Protein 4TYZ (pdb70)

CATH classification: 2.30.29.30

Nearest PDB structures (foldseek):
  4tyz-assembly2_B  TM=9.861E-01  e=8.808E-20  Leishmania infantum
  5umr-assembly1_A  TM=7.716E-01  e=3.125E-04  Homo sapiens
  5gow-assembly1_B  TM=7.684E-01  e=4.404E-04  Homo sapiens
  3voq-assembly1_B  TM=6.544E-01  e=8.878E-05  Homo sapiens
  7pwd-assembly1_A  TM=6.185E-01  e=2.632E-04  Homo sapiens

Structure (mmCIF, N/CA/C/O backbone):
data_4TYZ
#
_entry.id   4TYZ
#
_cell.length_a   58.860
_cell.length_b   58.860
_cell.length_c   135.120
_cell.angle_alpha   90.000
_cell.angle_beta   90.000
_cell.angle_gamma   120.000
#
_symmetry.space_group_name_H-M   'P 31 2 1'
#
loop_
_entity.id
_entity.type
_entity.pdbx_description
1 polymer 'Uncharacterized protein'
2 non-polymer 1,2-ETHANEDIOL
3 water water
#
loop_
_atom_site.group_PDB
_atom_site.id
_atom_site.type_symbol
_atom_site.label_atom_id
_atom_site.label_alt_id
_atom_site.label_comp_id
_atom_site.label_asym_id
_atom_site.label_entity_id
_atom_site.label_seq_id
_atom_site.pdbx_PDB_ins_code
_atom_site.Cartn_x
_atom_site.Cartn_y
_atom_site.Cartn_z
_atom_site.occupancy
_atom_site.B_iso_or_equiv
_atom_site.auth_seq_id
_atom_site.auth_comp_id
_atom_site.auth_asym_id
_atom_site.auth_atom_id
_atom_site.pdbx_PDB_model_num
ATOM 1 N N . ASN A 1 1 ? -35.289 18.889 12.493 1.00 47.74 621 ASN A N 1
ATOM 2 C CA . ASN A 1 1 ? -34.879 18.558 13.854 1.00 38.02 621 ASN A CA 1
ATOM 3 C C . ASN A 1 1 ? -35.229 19.643 14.874 1.00 31.64 621 ASN A C 1
ATOM 4 O O . ASN A 1 1 ? -34.587 19.742 15.928 1.00 28.31 621 ASN A O 1
ATOM 6 N N . ILE A 1 2 ? -36.242 20.453 14.567 1.00 26.91 622 ILE A N 1
ATOM 7 C CA . ILE A 1 2 ? -36.623 21.550 15.451 1.00 24.44 622 ILE A CA 1
ATOM 8 C C . ILE A 1 2 ? -37.029 21.031 16.838 1.00 19.60 622 ILE A C 1
ATOM 9 O O . ILE A 1 2 ? -36.830 21.704 17.857 1.00 18.96 622 ILE A O 1
ATOM 14 N N . GLU A 1 3 ? -37.583 19.826 16.883 1.00 18.24 623 GLU A N 1
ATOM 15 C CA . GLU A 1 3 ? -38.029 19.264 18.149 1.00 16.39 623 GLU A CA 1
ATOM 16 C C . GLU A 1 3 ? -36.836 19.013 19.056 1.00 17.32 623 GLU A C 1
ATOM 17 O O . GLU A 1 3 ? -36.916 19.206 20.269 1.00 15.34 623 GLU A O 1
ATOM 23 N N . GLY A 1 4 ? -35.729 18.578 18.460 1.00 19.31 624 GLY A N 1
ATOM 24 C CA . GLY A 1 4 ? -34.513 18.328 19.214 1.00 15.91 624 GLY A CA 1
ATOM 25 C C . GLY A 1 4 ? -33.982 19.592 19.860 1.00 16.65 624 GLY A C 1
ATOM 26 O O . GLY A 1 4 ? -33.505 19.571 20.996 1.00 16.50 624 GLY A O 1
ATOM 27 N N . VAL A 1 5 ? -34.063 20.710 19.142 1.00 14.55 625 VAL A N 1
ATOM 28 C CA . VAL A 1 5 ? -33.631 21.974 19.734 1.00 13.99 625 VAL A CA 1
ATOM 29 C C . VAL A 1 5 ? -34.478 22.273 20.967 1.00 12.70 625 VAL A C 1
ATOM 30 O O . VAL A 1 5 ? -33.955 22.643 22.023 1.00 13.29 625 VAL A O 1
ATOM 34 N N . PHE A 1 6 ? -35.791 22.092 20.840 1.00 11.76 626 PHE A N 1
ATOM 35 C CA . PHE A 1 6 ? -36.682 22.350 21.959 1.00 11.44 626 PHE A CA 1
ATOM 36 C C . PHE A 1 6 ? -36.368 21.451 23.151 1.00 11.14 626 PHE A C 1
ATOM 37 O O . PHE A 1 6 ? -36.316 21.924 24.291 1.00 11.43 626 PHE A O 1
ATOM 45 N N . ARG A 1 7 ? -36.174 20.163 22.888 1.00 11.72 627 ARG A N 1
ATOM 46 C CA . ARG A 1 7 ? -35.989 19.214 23.975 1.00 14.20 627 ARG A CA 1
ATOM 47 C C . ARG A 1 7 ? -34.644 19.387 24.666 1.00 13.33 627 ARG A C 1
ATOM 48 O O . ARG A 1 7 ? -34.518 19.106 25.854 1.00 17.53 627 ARG A O 1
ATOM 56 N N . LYS A 1 8 ? -33.645 19.847 23.928 1.00 12.53 628 LYS A N 1
ATOM 57 C CA . LYS A 1 8 ? -32.361 20.169 24.532 1.00 13.78 628 LYS A CA 1
ATOM 58 C C . LYS A 1 8 ? -32.455 21.441 25.388 1.00 12.20 628 LYS A C 1
ATOM 59 O O . LYS A 1 8 ? -31.867 21.518 26.477 1.00 16.32 628 LYS A O 1
ATOM 65 N N . SER A 1 9 ? -33.203 22.430 24.905 1.00 11.67 629 SER A N 1
ATOM 66 C CA . SER A 1 9 ? -33.180 23.756 25.506 1.00 12.17 629 SER A CA 1
ATOM 67 C C . SER A 1 9 ? -34.096 23.917 26.704 1.00 13.07 629 SER A C 1
ATOM 68 O O . SER A 1 9 ? -33.843 24.747 27.578 1.00 14.27 629 SER A O 1
ATOM 71 N N . PHE A 1 10 ? -35.158 23.126 26.741 1.00 11.62 630 PHE A N 1
ATOM 72 C CA . PHE A 1 10 ? -36.197 23.314 27.750 1.00 10.49 630 PHE A CA 1
ATOM 73 C C . PHE A 1 10 ? -36.581 21.990 28.406 1.00 10.71 630 PHE A C 1
ATOM 74 O O . PHE A 1 10 ? -37.710 21.526 28.254 1.00 10.96 630 PHE A O 1
ATOM 82 N N . PRO A 1 11 ? -35.636 21.365 29.129 1.00 11.58 631 PRO A N 1
ATOM 83 C CA . PRO A 1 11 ? -35.929 20.052 29.715 1.00 10.96 631 PRO A CA 1
ATOM 84 C C . PRO A 1 11 ? -37.021 20.120 30.778 1.00 9.91 631 PRO A C 1
ATOM 85 O O . PRO A 1 11 ? -37.653 19.097 31.036 1.00 12.08 631 PRO A O 1
ATOM 89 N N . ASP A 1 12 ? -37.272 21.298 31.347 1.00 10.29 632 ASP A N 1
ATOM 90 C CA . ASP A 1 12 ? -38.368 21.436 32.301 1.00 10.60 632 ASP A CA 1
ATOM 91 C C . ASP A 1 12 ? -39.718 21.284 31.602 1.00 11.07 632 ASP A C 1
ATOM 92 O O . ASP A 1 12 ? -40.731 21.012 32.254 1.00 10.74 632 ASP A O 1
ATOM 97 N N . LEU A 1 13 ? -39.727 21.448 30.279 1.00 8.87 633 LEU A N 1
ATOM 98 C CA . LEU A 1 13 ? -40.962 21.360 29.498 1.00 8.75 633 LEU A CA 1
ATOM 99 C C . LEU A 1 13 ? -41.065 20.025 28.743 1.00 9.23 633 LEU A C 1
ATOM 100 O O . LEU A 1 13 ? -41.744 19.933 27.714 1.00 9.34 633 LEU A O 1
ATOM 105 N N . ALA A 1 14 ? -40.407 18.995 29.277 1.00 10.93 634 ALA A N 1
ATOM 106 C CA . ALA A 1 14 ? -40.347 17.690 28.613 1.00 10.21 634 ALA A CA 1
ATOM 107 C C . ALA A 1 14 ? -41.710 17.011 28.454 1.00 12.00 634 ALA A C 1
ATOM 108 O O . ALA A 1 14 ? -41.859 16.103 27.631 1.00 11.55 634 ALA A O 1
ATOM 110 N N . GLY A 1 15 ? -42.698 17.448 29.228 1.00 9.82 635 GLY A N 1
ATOM 111 C CA . GLY A 1 15 ? -44.045 16.922 29.070 1.00 9.95 635 GLY A CA 1
ATOM 112 C C . GLY A 1 15 ? -44.931 17.738 28.149 1.00 9.99 635 GLY A C 1
ATOM 113 O O . GLY A 1 15 ? -46.076 17.362 27.876 1.00 12.19 635 GLY A O 1
ATOM 114 N N . GLU A 1 16 ? -44.415 18.871 27.686 1.00 9.46 636 GLU A N 1
ATOM 115 C CA . GLU A 1 16 ? -45.176 19.741 26.789 1.00 10.20 636 GLU A CA 1
ATOM 116 C C . GLU A 1 16 ? -45.103 19.267 25.346 1.00 10.92 636 GLU A C 1
ATOM 117 O O . GLU A 1 16 ? -44.025 18.998 24.843 1.00 13.34 636 GLU A O 1
ATOM 123 N N . THR A 1 17 ? -46.249 19.170 24.686 1.00 11.23 637 THR A N 1
ATOM 124 C CA A THR A 1 17 ? -46.229 18.917 23.254 0.57 12.87 637 THR A CA 1
ATOM 125 C CA B THR A 1 17 ? -46.319 18.947 23.247 0.43 14.32 637 THR A CA 1
ATOM 126 C C . THR A 1 17 ? -45.819 20.180 22.505 1.00 12.69 637 THR A C 1
ATOM 127 O O . THR A 1 17 ? -46.126 21.302 22.918 1.00 14.48 637 THR A O 1
ATOM 134 N N . LEU A 1 18 ? -45.099 19.988 21.408 1.00 12.84 638 LEU A N 1
ATOM 135 C CA . LEU A 1 18 ? -44.702 21.104 20.575 1.00 12.54 638 LEU A CA 1
ATOM 136 C C . LEU A 1 18 ? -45.788 21.279 19.520 1.00 15.12 638 LEU A C 1
ATOM 137 O O . LEU A 1 18 ? -45.916 20.461 18.598 1.00 18.14 638 LEU A O 1
ATOM 142 N N . LEU A 1 19 ? -46.592 22.327 19.671 1.00 10.56 639 LEU A N 1
ATOM 143 C CA . LEU A 1 19 ? -47.735 22.535 18.786 1.00 13.68 639 LEU A CA 1
ATOM 144 C C . LEU A 1 19 ? -47.330 23.180 17.479 1.00 18.02 639 LEU A C 1
ATOM 145 O O . LEU A 1 19 ? -47.881 22.859 16.426 1.00 18.29 639 LEU A O 1
ATOM 150 N N . ASP A 1 20 ? -46.378 24.103 17.545 1.00 14.03 640 ASP A N 1
ATOM 151 C CA . ASP A 1 20 ? -45.948 24.819 16.356 1.00 14.61 640 ASP A CA 1
ATOM 152 C C . ASP A 1 20 ? -44.608 25.482 16.620 1.00 15.06 640 ASP A C 1
ATOM 153 O O . ASP A 1 20 ? -44.181 25.617 17.769 1.00 14.39 640 ASP A O 1
ATOM 158 N N . SER A 1 21 ? -43.940 25.885 15.551 1.00 12.90 641 SER A N 1
ATOM 159 C CA . SER A 1 21 ? -42.690 26.612 15.692 1.00 13.25 641 SER A CA 1
ATOM 160 C C . SER A 1 21 ? -42.490 27.521 14.499 1.00 13.64 641 SER A C 1
ATOM 161 O O . SER A 1 21 ? -43.003 27.256 13.411 1.00 15.60 641 SER A O 1
ATOM 164 N N . PHE A 1 22 ? -41.735 28.591 14.720 1.00 11.66 642 PHE A N 1
ATOM 165 C CA . PHE A 1 22 ? -41.574 29.649 13.732 1.00 11.24 642 PHE A CA 1
ATOM 166 C C . PHE A 1 22 ? -40.171 30.232 13.750 1.00 14.09 642 PHE A C 1
ATOM 167 O O . PHE A 1 22 ? -39.588 30.448 14.814 1.00 14.78 642 PHE A O 1
ATOM 175 N N . ASN A 1 23 ? -39.637 30.499 12.565 1.00 13.49 643 ASN A N 1
ATOM 176 C CA . ASN A 1 23 ? -38.403 31.256 12.460 1.00 13.71 643 ASN A CA 1
ATOM 177 C C . ASN A 1 23 ? -38.654 32.720 12.784 1.00 15.79 643 ASN A C 1
ATOM 178 O O . ASN A 1 23 ? -39.604 33.319 12.270 1.00 16.68 643 ASN A O 1
ATOM 183 N N . CYS A 1 24 ? -37.798 33.297 13.619 1.00 11.69 644 CYS A N 1
ATOM 184 C CA . CYS A 1 24 ? -37.874 34.720 13.943 1.00 11.62 644 CYS A CA 1
ATOM 185 C C . CYS A 1 24 ? -36.604 35.118 14.667 1.00 13.66 644 CYS A C 1
ATOM 186 O O . CYS A 1 24 ? -35.697 34.306 14.840 1.00 15.12 644 CYS A O 1
ATOM 189 N N . ALA A 1 25 ? -36.529 36.371 15.081 1.00 12.51 645 ALA A N 1
ATOM 190 C CA . ALA A 1 25 ? -35.380 36.825 15.830 1.00 12.74 645 ALA A CA 1
ATOM 191 C C . ALA A 1 25 ? -35.861 37.532 17.069 1.00 17.82 645 ALA A C 1
ATOM 192 O O . ALA A 1 25 ? -36.894 38.195 17.069 1.00 20.41 645 ALA A O 1
ATOM 194 N N . TRP A 1 26 ? -35.097 37.373 18.131 1.00 11.63 646 TRP A N 1
ATOM 195 C CA . TRP A 1 26 ? -35.346 38.067 19.380 1.00 12.93 646 TRP A CA 1
ATOM 196 C C . TRP A 1 26 ? -34.497 39.331 19.360 1.00 12.06 646 TRP A C 1
ATOM 197 O O . TRP A 1 26 ? -33.289 39.271 19.112 1.00 13.14 646 TRP A O 1
ATOM 208 N N . VAL A 1 27 ? -35.117 40.486 19.578 1.00 12.56 647 VAL A N 1
ATOM 209 C CA . VAL A 1 27 ? -34.356 41.722 19.586 1.00 14.02 647 VAL A CA 1
ATOM 210 C C . VAL A 1 27 ? -34.477 42.363 20.952 1.00 14.26 647 VAL A C 1
ATOM 211 O O . VAL A 1 27 ? -35.578 42.466 21.511 1.00 17.87 647 VAL A O 1
ATOM 215 N N . GLU A 1 28 ? -33.339 42.770 21.496 1.00 15.84 648 GLU A N 1
ATOM 216 C CA . GLU A 1 28 ? -33.317 43.500 22.754 1.00 13.63 648 GLU A CA 1
ATOM 217 C C . GLU A 1 28 ? -32.333 44.635 22.607 1.00 18.81 648 GLU A C 1
ATOM 218 O O . GLU A 1 28 ? -31.124 44.414 22.536 1.00 19.83 648 GLU A O 1
ATOM 224 N N . GLY A 1 29 ? -32.866 45.847 22.544 1.00 23.09 649 GLY A N 1
ATOM 225 C CA . GLY A 1 29 ? -32.062 47.003 22.207 1.00 29.47 649 GLY A CA 1
ATOM 226 C C . GLY A 1 29 ? -31.363 46.801 20.877 1.00 20.98 649 GLY A C 1
ATOM 227 O O . GLY A 1 29 ? -32.010 46.556 19.857 1.00 26.45 649 GLY A O 1
ATOM 228 N N . SER A 1 30 ? -30.038 46.875 20.890 1.00 24.64 650 SER A N 1
ATOM 229 C CA . SER A 1 30 ? -29.265 46.791 19.653 1.00 24.77 650 SER A CA 1
ATOM 230 C C . SER A 1 30 ? -28.833 45.367 19.322 1.00 20.28 650 SER A C 1
ATOM 231 O O . SER A 1 30 ? -28.165 45.138 18.312 1.00 21.99 650 SER A O 1
ATOM 234 N N . ALA A 1 31 ? -29.219 44.414 20.165 1.00 17.07 651 ALA A N 1
ATOM 235 C CA . ALA A 1 31 ? -28.847 43.016 19.950 1.00 19.49 651 ALA A CA 1
ATOM 236 C C . ALA A 1 31 ? -29.958 42.238 19.253 1.00 16.34 651 ALA A C 1
ATOM 237 O O . ALA A 1 31 ? -31.117 42.308 19.659 1.00 19.01 651 ALA A O 1
ATOM 239 N N . LEU A 1 32 ? -29.594 41.495 18.211 1.00 16.27 652 LEU A N 1
ATOM 240 C CA . LEU A 1 32 ? -30.538 40.622 17.520 1.00 14.42 652 LEU A CA 1
ATOM 241 C C . LEU A 1 32 ? -30.021 39.187 17.536 1.00 14.30 652 LEU A C 1
ATOM 242 O O . LEU A 1 32 ? -28.844 38.934 17.221 1.00 18.99 652 LEU A O 1
ATOM 247 N N . LYS A 1 33 ? -30.908 38.255 17.883 1.00 13.58 653 LYS A N 1
ATOM 248 C CA . LYS A 1 33 ? -30.590 36.831 17.868 1.00 15.77 653 LYS A CA 1
ATOM 249 C C . LYS A 1 33 ? -31.584 36.051 17.026 1.00 13.07 653 LYS A C 1
ATOM 250 O O . LYS A 1 33 ? -32.754 35.916 17.411 1.00 13.41 653 LYS A O 1
ATOM 256 N N . GLN A 1 34 ? -31.125 35.525 15.892 1.00 13.75 654 GLN A N 1
ATOM 257 C CA . GLN A 1 34 ? -31.962 34.655 15.077 1.00 13.27 654 GLN A CA 1
ATOM 258 C C . GLN A 1 34 ? -32.227 33.343 15.803 1.00 12.90 654 GLN A C 1
ATOM 259 O O . GLN A 1 34 ? -31.328 32.798 16.435 1.00 14.48 654 GLN A O 1
ATOM 265 N N . GLY A 1 35 ? -33.456 32.844 15.732 1.00 12.39 655 GLY A N 1
ATOM 266 C CA . GLY A 1 35 ? -33.761 31.598 16.415 1.00 12.10 655 GLY A CA 1
ATOM 267 C C . GLY A 1 35 ? -35.137 31.068 16.095 1.00 11.71 655 GLY A C 1
ATOM 268 O O . GLY A 1 35 ? -35.664 31.288 14.999 1.00 12.71 655 GLY A O 1
ATOM 269 N N . TYR A 1 36 ? -35.701 30.360 17.064 1.00 11.28 656 TYR A N 1
ATOM 270 C CA . TYR A 1 36 ? -36.967 29.673 16.883 1.00 12.12 656 TYR A CA 1
ATOM 271 C C . TYR A 1 36 ? -37.917 30.029 17.992 1.00 12.12 656 TYR A C 1
ATOM 272 O O . TYR A 1 36 ? -37.560 29.958 19.168 1.00 11.93 656 TYR A O 1
ATOM 281 N N . LEU A 1 37 ? -39.128 30.383 17.594 1.00 11.48 657 LEU A N 1
ATOM 282 C CA . LEU A 1 37 ? -40.252 30.541 18.506 1.00 9.99 657 LEU A CA 1
ATOM 283 C C . LEU A 1 37 ? -40.965 29.201 18.617 1.00 10.15 657 LEU A C 1
ATOM 284 O O . LEU A 1 37 ? -41.293 28.601 17.598 1.00 11.78 657 LEU A O 1
ATOM 289 N N . PHE A 1 38 ? -41.167 28.722 19.844 1.00 9.41 658 PHE A N 1
ATOM 290 C CA . PHE A 1 38 ? -41.888 27.471 20.092 1.00 10.99 658 PHE A CA 1
ATOM 291 C C . PHE A 1 38 ? -43.204 27.733 20.801 1.00 9.87 658 PHE A C 1
ATOM 292 O O . PHE A 1 38 ? -43.249 28.475 21.780 1.00 10.07 658 PHE A O 1
ATOM 300 N N . ILE A 1 39 ? -44.266 27.089 20.329 1.00 9.23 659 ILE A N 1
ATOM 301 C CA . ILE A 1 39 ? -45.576 27.211 20.947 1.00 9.05 659 ILE A CA 1
ATOM 302 C C . ILE A 1 39 ? -45.983 25.851 21.513 1.00 10.79 659 ILE A C 1
ATOM 303 O O . ILE A 1 39 ? -46.023 24.855 20.790 1.00 11.17 659 ILE A O 1
ATOM 308 N N . THR A 1 40 ? -46.226 25.814 22.818 1.00 8.88 660 THR A N 1
ATOM 309 C CA . THR A 1 40 ? -46.698 24.612 23.474 1.00 8.86 660 THR A CA 1
ATOM 310 C C . THR A 1 40 ? -48.031 24.951 24.141 1.00 8.85 660 THR A C 1
ATOM 311 O O . THR A 1 40 ? -48.477 26.103 24.084 1.00 10.44 660 THR A O 1
ATOM 315 N N . PRO A 1 41 ? -48.702 23.957 24.738 1.00 11.26 661 PRO A N 1
ATOM 316 C CA . PRO A 1 41 ? -49.998 24.331 25.315 1.00 13.54 661 PRO A CA 1
ATOM 317 C C . PRO A 1 41 ? -49.911 25.363 26.453 1.00 12.66 661 PRO A C 1
ATOM 318 O O . PRO A 1 41 ? -50.843 26.153 26.611 1.00 15.14 661 PRO A O 1
ATOM 322 N N . HIS A 1 42 ? -48.812 25.385 27.203 1.00 9.77 662 HIS A N 1
ATOM 323 C CA . HIS A 1 42 ? -48.706 26.292 28.350 1.00 9.29 662 HIS A CA 1
ATOM 324 C C . HIS A 1 42 ? -47.621 27.357 28.221 1.00 8.33 662 HIS A C 1
ATOM 325 O O . HIS A 1 42 ? -47.601 28.298 29.022 1.00 10.30 662 HIS A O 1
ATOM 332 N N . TRP A 1 43 ? -46.742 27.217 27.228 1.00 8.30 663 TRP A N 1
ATOM 333 C CA . TRP A 1 43 ? -45.540 28.053 27.150 1.00 8.38 663 TRP A CA 1
ATOM 334 C C . TRP A 1 43 ? -45.254 28.632 25.788 1.00 8.46 663 TRP A C 1
ATOM 335 O O . TRP A 1 43 ? -45.485 28.018 24.746 1.00 10.55 663 TRP A O 1
ATOM 346 N N . LEU A 1 44 ? -44.740 29.848 25.844 1.00 7.87 664 LEU A N 1
ATOM 347 C CA A LEU A 1 44 ? -44.173 30.519 24.695 0.62 8.40 664 LEU A CA 1
ATOM 348 C CA B LEU A 1 44 ? -44.181 30.532 24.695 0.38 8.73 664 LEU A CA 1
ATOM 349 C C . LEU A 1 44 ? -42.673 30.554 24.904 1.00 8.38 664 LEU A C 1
ATOM 350 O O . LEU A 1 44 ? -42.200 31.121 25.884 1.00 9.05 664 LEU A O 1
ATOM 359 N N . CYS A 1 45 ? -41.922 29.931 23.999 1.00 8.68 665 CYS A N 1
ATOM 360 C CA . CYS A 1 45 ? -40.473 29.806 24.189 1.00 8.51 665 CYS A CA 1
ATOM 361 C C . CYS A 1 45 ? -39.701 30.282 22.978 1.00 8.97 665 CYS A C 1
ATOM 362 O O . CYS A 1 45 ? -40.196 30.239 21.857 1.00 10.26 665 CYS A O 1
ATOM 365 N N . PHE A 1 46 ? -38.470 30.702 23.220 1.00 9.07 666 PHE A N 1
ATOM 366 C CA . PHE A 1 46 ? -37.570 31.072 22.134 1.00 9.50 666 PHE A CA 1
ATOM 367 C C . PHE A 1 46 ? -36.188 30.532 22.425 1.00 9.84 666 PHE A C 1
ATOM 368 O O . PHE A 1 46 ? -35.715 30.649 23.550 1.00 10.58 666 PHE A O 1
ATOM 376 N N . GLN A 1 47 ? -35.547 29.944 21.415 1.00 10.27 667 GLN A N 1
ATOM 377 C CA . GLN A 1 47 ? -34.136 29.563 21.505 1.00 10.79 667 GLN A CA 1
ATOM 378 C C . GLN A 1 47 ? -33.358 30.141 20.333 1.00 12.18 667 GLN A C 1
ATOM 379 O O . GLN A 1 47 ? -33.753 29.970 19.182 1.00 13.52 667 GLN A O 1
ATOM 385 N N . SER A 1 48 ? -32.241 30.806 20.626 1.00 11.72 668 SER A N 1
ATOM 386 C CA . SER A 1 48 ? -31.337 31.295 19.591 1.00 12.36 668 SER A CA 1
ATOM 387 C C . SER A 1 48 ? -30.694 30.128 18.845 1.00 14.64 668 SER A C 1
ATOM 388 O O . SER A 1 48 ? -30.308 29.125 19.447 1.00 14.41 668 SER A O 1
ATOM 391 N N . THR A 1 49 ? -30.595 30.271 17.533 1.00 13.29 669 THR A N 1
ATOM 392 C CA . THR A 1 49 ? -30.009 29.242 16.688 1.00 16.18 669 THR A CA 1
ATOM 393 C C . THR A 1 49 ? -28.538 29.035 16.986 1.00 22.73 669 THR A C 1
ATOM 394 O O . THR A 1 49 ? -28.059 27.899 17.074 1.00 22.19 669 THR A O 1
ATOM 398 N N . LEU A 1 50 ? -27.817 30.137 17.139 1.00 17.52 670 LEU A N 1
ATOM 399 C CA . LEU A 1 50 ? -26.363 30.042 17.242 1.00 21.88 670 LEU A CA 1
ATOM 400 C C . LEU A 1 50 ? -25.805 30.688 18.503 1.00 26.12 670 LEU A C 1
ATOM 401 O O . LEU A 1 50 ? -24.618 31.029 18.570 1.00 29.28 670 LEU A O 1
ATOM 406 N N . ALA A 1 51 ? -26.657 30.847 19.505 1.00 20.50 671 ALA A N 1
ATOM 407 C CA . ALA A 1 51 ? -26.235 31.423 20.774 1.00 20.15 671 ALA A CA 1
ATOM 408 C C . ALA A 1 51 ? -27.014 30.790 21.917 1.00 20.63 671 ALA A C 1
ATOM 409 O O . ALA A 1 51 ? -28.003 30.089 21.694 1.00 19.86 671 ALA A O 1
ATOM 411 N N . ALA A 1 52 ? -26.567 31.043 23.144 1.00 17.02 672 ALA A N 1
ATOM 412 C CA . ALA A 1 52 ? -27.223 30.492 24.327 1.00 19.66 672 ALA A CA 1
ATOM 413 C C . ALA A 1 52 ? -28.586 31.106 24.628 1.00 17.28 672 ALA A C 1
ATOM 414 O O . ALA A 1 52 ? -29.448 30.434 25.213 1.00 18.20 672 ALA A O 1
ATOM 416 N N . ALA A 1 53 ? -28.762 32.369 24.246 1.00 18.69 673 ALA A N 1
ATOM 417 C CA . ALA A 1 53 ? -29.927 33.164 24.627 1.00 17.03 673 ALA A CA 1
ATOM 418 C C . ALA A 1 53 ? -31.242 32.454 24.339 1.00 13.62 673 ALA A C 1
ATOM 419 O O . ALA A 1 53 ? -31.469 31.950 23.241 1.00 14.34 673 ALA A O 1
ATOM 421 N N . HIS A 1 54 ? -32.085 32.402 25.357 1.00 15.20 674 HIS A N 1
ATOM 422 C CA . HIS A 1 54 ? -33.385 31.764 25.238 1.00 12.76 674 HIS A CA 1
ATOM 423 C C . HIS A 1 54 ? -34.313 32.282 26.319 1.00 16.00 674 HIS A C 1
ATOM 424 O O . HIS A 1 54 ? -33.864 32.830 27.325 1.00 17.42 674 HIS A O 1
ATOM 431 N N . PHE A 1 55 ? -35.613 32.107 26.123 1.00 10.80 675 PHE A N 1
ATOM 432 C CA . PHE A 1 55 ? -36.553 32.415 27.192 1.00 10.39 675 PHE A CA 1
ATOM 433 C C . PHE A 1 55 ? -37.738 31.467 27.124 1.00 10.26 675 PHE A C 1
ATOM 434 O O . PHE A 1 55 ? -37.981 30.828 26.103 1.00 9.70 675 PHE A O 1
ATOM 442 N N . SER A 1 56 ? -38.469 31.381 28.227 1.00 9.07 676 SER A N 1
ATOM 443 C CA . SER A 1 56 ? -39.760 30.698 28.220 1.00 8.66 676 SER A CA 1
ATOM 444 C C . SER A 1 56 ? -40.684 31.460 29.132 1.00 11.41 676 SER A C 1
ATOM 445 O O . SER A 1 56 ? -40.291 31.853 30.235 1.00 13.65 676 SER A O 1
ATOM 448 N N . ILE A 1 57 ? -41.906 31.681 28.666 1.00 8.63 677 ILE A N 1
ATOM 449 C CA . ILE A 1 57 ? -42.883 32.414 29.445 1.00 7.94 677 ILE A CA 1
ATOM 450 C C . ILE A 1 57 ? -44.216 31.686 29.368 1.00 7.73 677 ILE A C 1
ATOM 451 O O . ILE A 1 57 ? -44.621 31.209 28.313 1.00 8.89 677 ILE A O 1
ATOM 456 N N . GLU A 1 58 ? -44.870 31.541 30.515 1.00 8.05 678 GLU A N 1
ATOM 457 C CA . GLU A 1 58 ? -46.161 30.861 30.544 1.00 7.80 678 GLU A CA 1
ATOM 458 C C . GLU A 1 58 ? -47.231 31.795 29.986 1.00 8.51 678 GLU A C 1
ATOM 459 O O . GLU A 1 58 ? -47.148 33.001 30.184 1.00 10.64 678 GLU A O 1
ATOM 465 N N . TYR A 1 59 ? -48.231 31.268 29.283 1.00 9.84 679 TYR A N 1
ATOM 466 C CA . TYR A 1 59 ? -49.287 32.156 28.804 1.00 8.30 679 TYR A CA 1
ATOM 467 C C . TYR A 1 59 ? -49.965 32.915 29.944 1.00 10.57 679 TYR A C 1
ATOM 468 O O . TYR A 1 59 ? -50.441 34.037 29.733 1.00 11.07 679 TYR A O 1
ATOM 477 N N . ASP A 1 60 ? -49.979 32.347 31.155 1.00 12.49 680 ASP A N 1
ATOM 478 C CA . ASP A 1 60 ? -50.631 33.051 32.258 1.00 12.42 680 ASP A CA 1
ATOM 479 C C . ASP A 1 60 ? -49.751 34.177 32.817 1.00 12.72 680 ASP A C 1
ATOM 480 O O . ASP A 1 60 ? -50.154 34.884 33.742 1.00 18.08 680 ASP A O 1
ATOM 485 N N . GLU A 1 61 ? -48.578 34.368 32.214 1.00 10.41 681 GLU A N 1
ATOM 486 C CA . GLU A 1 61 ? -47.675 35.468 32.542 1.00 11.39 681 GLU A CA 1
ATOM 487 C C . GLU A 1 61 ? -47.735 36.585 31.494 1.00 12.20 681 GLU A C 1
ATOM 488 O O . GLU A 1 61 ? -47.110 37.631 31.659 1.00 13.67 681 GLU A O 1
ATOM 494 N N . ILE A 1 62 ? -48.479 36.345 30.422 1.00 11.09 682 ILE A N 1
ATOM 495 C CA . ILE A 1 62 ? -48.530 37.279 29.292 1.00 8.83 682 ILE A CA 1
ATOM 496 C C . ILE A 1 62 ? -49.751 38.182 29.416 1.00 10.73 682 ILE A C 1
ATOM 497 O O . ILE A 1 62 ? -50.878 37.705 29.506 1.00 12.06 682 ILE A O 1
ATOM 502 N N . LYS A 1 63 ? -49.507 39.489 29.432 1.00 9.81 683 LYS A N 1
ATOM 503 C CA . LYS A 1 63 ? -50.574 40.474 29.573 1.00 10.57 683 LYS A CA 1
ATOM 504 C C . LYS A 1 63 ? -51.190 40.871 28.232 1.00 11.04 683 LYS A C 1
ATOM 505 O O . LYS A 1 63 ? -52.400 41.111 28.133 1.00 11.32 683 LYS A O 1
ATOM 511 N N . ASP A 1 64 ? -50.359 40.947 27.197 1.00 11.13 684 ASP A N 1
ATOM 512 C CA . ASP A 1 64 ? -50.826 41.391 25.882 1.00 10.67 684 ASP A CA 1
ATOM 513 C C . ASP A 1 64 ? -49.865 40.925 24.813 1.00 11.14 684 ASP A C 1
ATOM 514 O O . ASP A 1 64 ? -48.697 40.683 25.078 1.00 11.34 684 ASP A O 1
ATOM 519 N N . ILE A 1 65 ? -50.380 40.775 23.599 1.00 10.57 685 ILE A N 1
ATOM 520 C CA . ILE A 1 65 ? -49.583 40.382 22.440 1.00 11.55 685 ILE A CA 1
ATOM 521 C C . ILE A 1 65 ? -50.015 41.286 21.299 1.00 14.06 685 ILE A C 1
ATOM 522 O O . ILE A 1 65 ? -51.198 41.320 20.948 1.00 16.69 685 ILE A O 1
ATOM 527 N N . ILE A 1 66 ? -49.064 42.032 20.739 1.00 11.02 686 ILE A N 1
ATOM 528 C CA . ILE A 1 66 ? -49.354 43.030 19.708 1.00 11.71 686 ILE A CA 1
ATOM 529 C C . ILE A 1 66 ? -48.686 42.664 18.389 1.00 12.58 686 ILE A C 1
ATOM 530 O O . ILE A 1 66 ? -47.509 42.296 18.376 1.00 14.45 686 ILE A O 1
ATOM 535 N N . LYS A 1 67 ? -49.439 42.736 17.294 1.00 12.42 687 LYS A N 1
ATOM 536 C CA . LYS A 1 67 ? -48.885 42.521 15.964 1.00 14.81 687 LYS A CA 1
ATOM 537 C C . LYS A 1 67 ? -48.427 43.885 15.469 1.00 15.18 687 LYS A C 1
ATOM 538 O O . LYS A 1 67 ? -49.224 44.660 14.939 1.00 15.52 687 LYS A O 1
ATOM 544 N N . SER A 1 68 ? -47.144 44.181 15.671 1.00 17.95 688 SER A N 1
ATOM 545 C CA . SER A 1 68 ? -46.612 45.537 15.529 1.00 18.09 688 SER A CA 1
ATOM 546 C C . SER A 1 68 ? -46.915 46.187 14.187 1.00 21.81 688 SER A C 1
ATOM 547 O O . SER A 1 68 ? -46.764 45.573 13.131 1.00 20.71 688 SER A O 1
ATOM 550 N N . LYS A 1 69 ? -47.349 47.441 14.237 1.00 18.35 689 LYS A N 1
ATOM 551 C CA . LYS A 1 69 ? -47.542 48.214 13.025 1.00 18.43 689 LYS A CA 1
ATOM 552 C C . LYS A 1 69 ? -46.226 48.430 12.302 1.00 21.90 689 LYS A C 1
ATOM 553 O O . LYS A 1 69 ? -45.170 48.561 12.918 1.00 25.60 689 LYS A O 1
ATOM 559 N N . SER A 1 70 ? -46.305 48.469 10.985 1.00 20.19 690 SER A N 1
ATOM 560 C CA . SER A 1 70 ? -45.122 48.594 10.160 1.00 22.72 690 SER A CA 1
ATOM 561 C C . SER A 1 70 ? -45.485 49.107 8.792 1.00 21.55 690 SER A C 1
ATOM 562 O O . SER A 1 70 ? -46.480 48.686 8.211 1.00 29.09 690 SER A O 1
ATOM 565 N N . VAL A 1 71 ? -44.683 50.021 8.264 1.00 18.60 691 VAL A N 1
ATOM 566 C CA . VAL A 1 71 ? -44.796 50.330 6.854 1.00 18.84 691 VAL A CA 1
ATOM 567 C C . VAL A 1 71 ? -43.487 49.966 6.149 1.00 19.25 691 VAL A C 1
ATOM 568 O O . VAL A 1 71 ? -43.185 50.468 5.073 1.00 23.14 691 VAL A O 1
ATOM 572 N N . LYS A 1 72 ? -42.723 49.064 6.757 1.00 19.29 692 LYS A N 1
ATOM 573 C CA . LYS A 1 72 ? -41.444 48.648 6.197 1.00 21.12 692 LYS A CA 1
ATOM 574 C C . LYS A 1 72 ? -41.543 47.239 5.619 1.00 23.16 692 LYS A C 1
ATOM 575 O O . LYS A 1 72 ? -42.190 46.359 6.181 1.00 24.79 692 LYS A O 1
ATOM 581 N N . MET A 1 73 ? -40.894 47.039 4.483 1.00 20.39 693 MET A N 1
ATOM 582 C CA . MET A 1 73 ? -41.074 45.823 3.714 1.00 21.07 693 MET A CA 1
ATOM 583 C C . MET A 1 73 ? -40.621 44.567 4.459 1.00 28.05 693 MET A C 1
ATOM 584 O O . MET A 1 73 ? -41.288 43.524 4.429 1.00 24.32 693 MET A O 1
ATOM 589 N N . PHE A 1 74 ? -39.489 44.669 5.143 1.00 23.30 694 PHE A N 1
ATOM 590 C CA . PHE A 1 74 ? -38.883 43.479 5.718 1.00 28.19 694 PHE A CA 1
ATOM 591 C C . PHE A 1 74 ? -38.861 43.483 7.233 1.00 32.62 694 PHE A C 1
ATOM 592 O O . PHE A 1 74 ? -38.107 42.734 7.853 1.00 38.14 694 PHE A O 1
ATOM 600 N N . GLU A 1 75 ? -39.681 44.327 7.839 1.00 30.63 695 GLU A N 1
ATOM 601 C CA A GLU A 1 75 ? -39.885 44.285 9.276 0.53 33.93 695 GLU A CA 1
ATOM 602 C CA B GLU A 1 75 ? -39.854 44.213 9.273 0.47 33.19 695 GLU A CA 1
ATOM 603 C C . GLU A 1 75 ? -41.253 43.669 9.557 1.00 33.87 695 GLU A C 1
ATOM 604 O O . GLU A 1 75 ? -42.273 44.141 9.035 1.00 31.15 695 GLU A O 1
ATOM 615 N N . ASN A 1 76 ? -41.261 42.613 10.357 1.00 25.95 696 ASN A N 1
ATOM 616 C CA . ASN A 1 76 ? -42.451 41.830 10.670 1.00 24.84 696 ASN A CA 1
ATOM 617 C C . ASN A 1 76 ? -42.341 41.384 12.112 1.00 20.52 696 ASN A C 1
ATOM 618 O O . ASN A 1 76 ? -41.793 40.302 12.376 1.00 21.43 696 ASN A O 1
ATOM 623 N N . ALA A 1 77 ? -42.829 42.211 13.036 1.00 20.00 697 ALA A N 1
ATOM 624 C CA . ALA A 1 77 ? -42.577 41.984 14.456 1.00 20.40 697 ALA A CA 1
ATOM 625 C C . ALA A 1 77 ? -43.837 41.703 15.263 1.00 19.94 697 ALA A C 1
ATOM 626 O O . ALA A 1 77 ? -44.940 42.091 14.887 1.00 19.22 697 ALA A O 1
ATOM 628 N N . ILE A 1 78 ? -43.628 41.024 16.384 1.00 10.84 698 ILE A N 1
ATOM 629 C CA . ILE A 1 78 ? -44.654 40.781 17.383 1.00 10.56 698 ILE A CA 1
ATOM 630 C C . ILE A 1 78 ? -44.090 41.220 18.725 1.00 12.17 698 ILE A C 1
ATOM 631 O O . ILE A 1 78 ? -42.932 40.944 19.040 1.00 13.46 698 ILE A O 1
ATOM 636 N N . GLU A 1 79 ? -44.904 41.910 19.509 1.00 10.97 699 GLU A N 1
ATOM 637 C CA A GLU A 1 79 ? -44.476 42.354 20.827 0.53 11.12 699 GLU A CA 1
ATOM 638 C CA B GLU A 1 79 ? -44.497 42.389 20.818 0.47 13.68 699 GLU A CA 1
ATOM 639 C C . GLU A 1 79 ? -45.265 41.647 21.907 1.00 14.92 699 GLU A C 1
ATOM 640 O O . GLU A 1 79 ? -46.494 41.605 21.868 1.00 14.56 699 GLU A O 1
ATOM 651 N N . VAL A 1 80 ? -44.546 41.085 22.874 1.00 10.33 700 VAL A N 1
ATOM 652 C CA . VAL A 1 80 ? -45.181 40.373 23.978 1.00 10.16 700 VAL A CA 1
ATOM 653 C C . VAL A 1 80 ? -44.973 41.147 25.270 1.00 12.28 700 VAL A C 1
ATOM 654 O O . VAL A 1 80 ? -43.841 41.414 25.662 1.00 14.87 700 VAL A O 1
ATOM 658 N N . LYS A 1 81 ? -46.074 41.538 25.903 1.00 11.40 701 LYS A N 1
ATOM 659 C CA A LYS A 1 81 ? -46.016 42.285 27.149 0.51 13.04 701 LYS A CA 1
ATOM 660 C CA B LYS A 1 81 ? -46.020 42.287 27.148 0.49 13.12 701 LYS A CA 1
ATOM 661 C C . LYS A 1 81 ? -46.345 41.362 28.304 1.00 15.23 701 LYS A C 1
ATOM 662 O O . LYS A 1 81 ? -47.340 40.643 28.259 1.00 13.16 701 LYS A O 1
ATOM 673 N N . THR A 1 82 ? -45.515 41.386 29.341 1.00 13.18 702 THR A N 1
ATOM 674 C CA . THR A 1 82 ? -45.766 40.513 30.484 1.00 14.39 702 THR A CA 1
ATOM 675 C C . THR A 1 82 ? -46.514 41.228 31.606 1.00 15.07 702 THR A C 1
ATOM 676 O O . THR A 1 82 ? -46.614 42.455 31.622 1.00 17.04 702 THR A O 1
ATOM 680 N N . HIS A 1 83 ? -47.040 40.454 32.548 1.00 16.84 703 HIS A N 1
ATOM 681 C CA . HIS A 1 83 ? -47.747 41.027 33.681 1.00 19.35 703 HIS A CA 1
ATOM 682 C C . HIS A 1 83 ? -46.795 41.755 34.618 1.00 21.36 703 HIS A C 1
ATOM 683 O O . HIS A 1 83 ? -47.224 42.566 35.439 1.00 27.61 703 HIS A O 1
ATOM 690 N N . LEU A 1 84 ? -45.504 41.477 34.482 1.00 24.83 704 LEU A N 1
ATOM 691 C CA . LEU A 1 84 ? -44.487 42.172 35.266 1.00 27.10 704 LEU A CA 1
ATOM 692 C C . LEU A 1 84 ? -43.970 43.385 34.507 1.00 27.53 704 LEU A C 1
ATOM 693 O O . LEU A 1 84 ? -42.926 43.942 34.845 1.00 31.83 704 LEU A O 1
ATOM 698 N N . ASN A 1 85 ? -44.721 43.779 33.481 1.00 24.97 705 ASN A N 1
ATOM 699 C CA . ASN A 1 85 ? -44.405 44.918 32.622 1.00 28.81 705 ASN A CA 1
ATOM 700 C C . ASN A 1 85 ? -43.069 44.829 31.889 1.00 27.93 705 ASN A C 1
ATOM 701 O O . ASN A 1 85 ? -42.418 45.848 31.648 1.00 32.59 705 ASN A O 1
ATOM 706 N N . ASP A 1 86 ? -42.665 43.617 31.522 1.00 22.37 706 ASP A N 1
ATOM 707 C CA . ASP A 1 86 ? -41.550 43.454 30.604 1.00 24.90 706 ASP A CA 1
ATOM 708 C C . ASP A 1 86 ? -42.104 43.417 29.181 1.00 22.43 706 ASP A C 1
ATOM 709 O O . ASP A 1 86 ? -43.260 43.048 28.970 1.00 22.29 706 ASP A O 1
ATOM 714 N N . THR A 1 87 ? -41.299 43.823 28.208 1.00 18.82 707 THR A N 1
ATOM 715 C CA . THR A 1 87 ? -41.706 43.683 26.817 1.00 17.34 707 THR A CA 1
ATOM 716 C C . THR A 1 87 ? -40.681 42.864 26.045 1.00 18.76 707 THR A C 1
ATOM 717 O O . THR A 1 87 ? -39.486 43.150 26.087 1.00 23.39 707 THR A O 1
ATOM 721 N N . ILE A 1 88 ? -41.159 41.829 25.366 1.00 13.10 708 ILE A N 1
ATOM 722 C CA . ILE A 1 88 ? -40.314 40.978 24.533 1.00 10.93 708 ILE A CA 1
ATOM 723 C C . ILE A 1 88 ? -40.581 41.304 23.075 1.00 10.81 708 ILE A C 1
ATOM 724 O O . ILE A 1 88 ? -41.735 41.305 22.644 1.00 13.56 708 ILE A O 1
ATOM 729 N N . PHE A 1 89 ? -39.522 41.602 22.331 1.00 11.29 709 PHE A N 1
ATOM 730 C CA . PHE A 1 89 ? -39.645 41.949 20.919 1.00 13.69 709 PHE A CA 1
ATOM 731 C C . PHE A 1 89 ? -39.186 40.794 20.040 1.00 13.53 709 PHE A C 1
ATOM 732 O O . PHE A 1 89 ? -38.024 40.375 20.106 1.00 13.21 709 PHE A O 1
ATOM 740 N N . LEU A 1 90 ? -40.100 40.275 19.226 1.00 13.23 710 LEU A N 1
ATOM 741 C CA . LEU A 1 90 ? -39.770 39.226 18.260 1.00 14.77 710 LEU A CA 1
ATOM 742 C C . LEU A 1 90 ? -39.946 39.778 16.856 1.00 16.04 710 LEU A C 1
ATOM 743 O O . LEU A 1 90 ? -40.976 40.358 16.532 1.00 16.04 710 LEU A O 1
ATOM 748 N N . THR A 1 91 ? -38.934 39.618 16.017 1.00 12.25 711 THR A N 1
ATOM 749 C CA A THR A 1 91 ? -38.894 40.260 14.703 0.63 13.99 711 THR A CA 1
ATOM 750 C CA B THR A 1 91 ? -39.006 40.219 14.688 0.37 13.52 711 THR A CA 1
ATOM 751 C C . THR A 1 91 ? -38.512 39.268 13.603 1.00 14.02 711 THR A C 1
ATOM 752 O O . THR A 1 91 ? -38.247 38.106 13.875 1.00 13.22 711 THR A O 1
ATOM 759 N N . ASN A 1 92 ? -38.442 39.749 12.356 1.00 18.30 712 ASN A N 1
ATOM 760 C CA A ASN A 1 92 ? -37.960 38.944 11.233 0.57 17.24 712 ASN A CA 1
ATOM 761 C CA B ASN A 1 92 ? -37.932 38.916 11.266 0.43 18.01 712 ASN A CA 1
ATOM 762 C C . ASN A 1 92 ? -38.736 37.636 11.062 1.00 14.71 712 ASN A C 1
ATOM 763 O O . ASN A 1 92 ? -38.168 36.602 10.703 1.00 16.28 712 ASN A O 1
ATOM 772 N N . PHE A 1 93 ? -40.042 37.676 11.320 1.00 16.27 713 PHE A N 1
ATOM 773 C CA . PHE A 1 93 ? -40.861 36.490 11.070 1.00 16.16 713 PHE A CA 1
ATOM 774 C C . PHE A 1 93 ? -40.967 36.232 9.577 1.00 18.83 713 PHE A C 1
ATOM 775 O O . PHE A 1 93 ? -41.145 37.173 8.803 1.00 20.37 713 PHE A O 1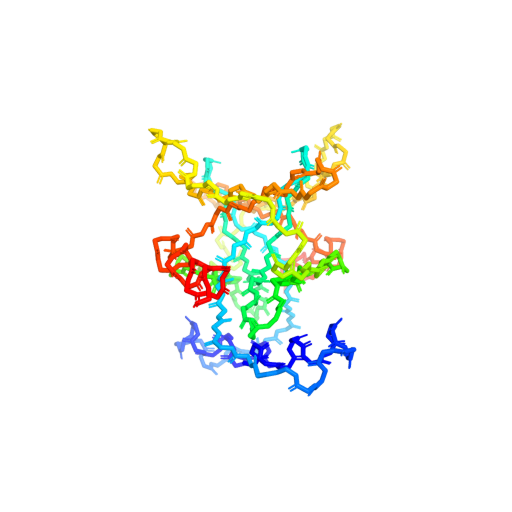
ATOM 783 N N . LEU A 1 94 ? -40.891 34.967 9.175 1.00 18.95 714 LEU A N 1
ATOM 784 C CA . LEU A 1 94 ? -41.219 34.585 7.806 1.00 20.05 714 LEU A CA 1
ATOM 785 C C . LEU A 1 94 ? -42.726 34.396 7.646 1.00 20.91 714 LEU A C 1
ATOM 786 O O . LEU A 1 94 ? -43.285 34.629 6.571 1.00 21.35 714 LEU A O 1
ATOM 791 N N . GLN A 1 95 ? -43.374 33.978 8.731 1.00 17.40 715 GLN A N 1
ATOM 792 C CA A GLN A 1 95 ? -44.811 33.724 8.721 0.54 19.58 715 GLN A CA 1
ATOM 793 C CA B GLN A 1 95 ? -44.807 33.706 8.732 0.46 19.72 715 GLN A CA 1
ATOM 794 C C . GLN A 1 95 ? -45.471 34.391 9.920 1.00 18.37 715 GLN A C 1
ATOM 795 O O . GLN A 1 95 ? -46.003 33.719 10.799 1.00 19.29 715 GLN A O 1
ATOM 806 N N . ARG A 1 96 ? -45.427 35.721 9.956 1.00 17.08 716 ARG A N 1
ATOM 807 C CA . ARG A 1 96 ? -45.889 36.429 11.151 1.00 15.52 716 ARG A CA 1
ATOM 808 C C . ARG A 1 96 ? -47.372 36.237 11.434 1.00 17.45 716 ARG A C 1
ATOM 809 O O . ARG A 1 96 ? -47.762 36.045 12.580 1.00 17.45 716 ARG A O 1
ATOM 817 N N . ASP A 1 97 ? -48.193 36.308 10.396 1.00 18.81 717 ASP A N 1
ATOM 818 C CA . ASP A 1 97 ? -49.632 36.135 10.584 1.00 17.68 717 ASP A CA 1
ATOM 819 C C . ASP A 1 97 ? -49.931 34.765 11.181 1.00 18.22 717 ASP A C 1
ATOM 820 O O . ASP A 1 97 ? -50.724 34.646 12.116 1.00 19.35 717 ASP A O 1
ATOM 825 N N . GLN A 1 98 ? -49.285 33.737 10.646 1.00 17.99 718 GLN A N 1
ATOM 826 C CA . GLN A 1 98 ? -49.482 32.383 11.149 1.00 18.24 718 GLN A CA 1
ATOM 827 C C . GLN A 1 98 ? -48.981 32.269 12.582 1.00 15.35 718 GLN A C 1
ATOM 828 O O . GLN A 1 98 ? -49.630 31.637 13.415 1.00 16.79 718 GLN A O 1
ATOM 834 N N . ALA A 1 99 ? -47.832 32.882 12.865 1.00 16.17 719 ALA A N 1
ATOM 835 C CA . ALA A 1 99 ? -47.265 32.853 14.219 1.00 13.56 719 ALA A CA 1
ATOM 836 C C . ALA A 1 99 ? -48.215 33.529 15.190 1.00 15.86 719 ALA A C 1
ATOM 837 O O . ALA A 1 99 ? -48.483 33.017 16.279 1.00 13.33 719 ALA A O 1
ATOM 839 N N . TYR A 1 100 ? -48.725 34.687 14.788 1.00 14.15 720 TYR A N 1
ATOM 840 C CA . TYR A 1 100 ? -49.594 35.459 15.665 1.00 11.43 720 TYR A CA 1
ATOM 841 C C . TYR A 1 100 ? -50.880 34.676 15.923 1.00 15.76 720 TYR A C 1
ATOM 842 O O . TYR A 1 100 ? -51.356 34.606 17.057 1.00 15.43 720 TYR A O 1
ATOM 851 N N . SER A 1 101 ? -51.417 34.055 14.877 1.00 14.06 721 SER A N 1
ATOM 852 C CA . SER A 1 101 ? -52.615 33.236 15.035 1.00 16.15 721 SER A CA 1
ATOM 853 C C . SER A 1 101 ? -52.382 32.069 15.981 1.00 15.94 721 SER A C 1
ATOM 854 O O . SER A 1 101 ? -53.233 31.756 16.820 1.00 16.49 721 SER A O 1
ATOM 857 N N . ALA A 1 102 ? -51.22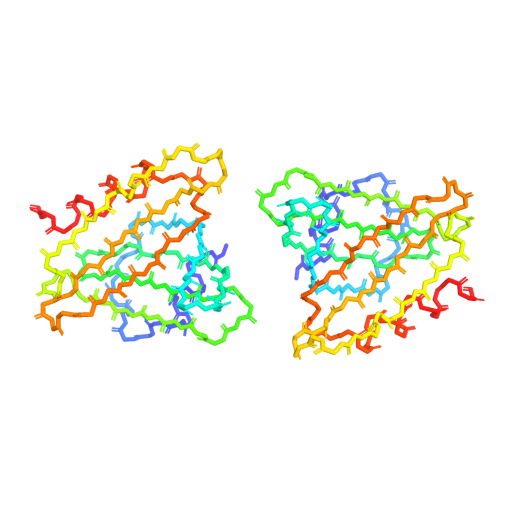9 31.421 15.848 1.00 12.80 722 ALA A N 1
ATOM 858 C CA . ALA A 1 102 ? -50.916 30.281 16.704 1.00 13.89 722 ALA A CA 1
ATOM 859 C C . ALA A 1 102 ? -50.762 30.733 18.161 1.00 14.43 722 ALA A C 1
ATOM 860 O O . ALA A 1 102 ? -51.234 30.058 19.077 1.00 15.28 722 ALA A O 1
ATOM 862 N N . LEU A 1 103 ? -50.133 31.891 18.364 1.00 12.75 723 LEU A N 1
ATOM 863 C CA . LEU A 1 103 ? -50.038 32.493 19.696 1.00 14.34 723 LEU A CA 1
ATOM 864 C C . LEU A 1 103 ? -51.406 32.771 20.287 1.00 17.29 723 LEU A C 1
ATOM 865 O O . LEU A 1 103 ? -51.669 32.384 21.422 1.00 14.42 723 LEU A O 1
ATOM 870 N N . MET A 1 104 ? -52.267 33.452 19.528 1.00 14.82 724 MET A N 1
ATOM 871 C CA . MET A 1 104 ? -53.617 33.759 19.999 1.00 17.04 724 MET A CA 1
ATOM 872 C C . MET A 1 104 ? -54.353 32.517 20.449 1.00 17.40 724 MET A C 1
ATOM 873 O O . MET A 1 104 ? -55.023 32.518 21.474 1.00 16.76 724 MET A O 1
ATOM 878 N N . SER A 1 105 ? -54.224 31.447 19.673 1.00 18.93 725 SER A N 1
ATOM 879 C CA A SER A 1 105 ? -54.978 30.230 19.942 0.35 20.15 725 SER A CA 1
ATOM 880 C CA B SER A 1 105 ? -54.976 30.230 19.946 0.65 20.12 725 SER A CA 1
ATOM 881 C C . SER A 1 105 ? -54.639 29.662 21.317 1.00 17.69 725 SER A C 1
ATOM 882 O O . SER A 1 105 ? -55.514 29.152 22.015 1.00 23.42 725 SER A O 1
ATOM 887 N N . GLN A 1 106 ? -53.376 29.760 21.716 1.00 13.30 726 GLN A N 1
ATOM 888 C CA . GLN A 1 106 ? -52.994 29.216 23.014 1.00 13.34 726 GLN A CA 1
ATOM 889 C C . GLN A 1 106 ? -53.183 30.224 24.126 1.00 14.09 726 GLN A C 1
ATOM 890 O O . GLN A 1 106 ? -53.593 29.869 25.225 1.00 18.18 726 GLN A O 1
ATOM 896 N N . TRP A 1 107 ? -52.864 31.485 23.851 1.00 12.65 727 TRP A N 1
ATOM 897 C CA . TRP A 1 107 ? -52.987 32.516 24.864 1.00 12.70 727 TRP A CA 1
ATOM 898 C C . TRP A 1 107 ? -54.448 32.775 25.233 1.00 19.01 727 TRP A C 1
ATOM 899 O O . TRP A 1 107 ? -54.774 32.923 26.411 1.00 18.36 727 TRP A O 1
ATOM 910 N N . LEU A 1 108 ? -55.322 32.826 24.229 1.00 14.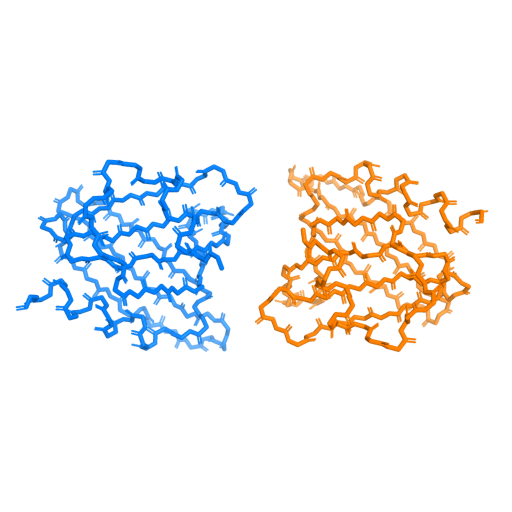22 728 LEU A N 1
ATOM 911 C CA . LEU A 1 108 ? -56.740 33.088 24.479 1.00 15.13 728 LEU A CA 1
ATOM 912 C C . LEU A 1 108 ? -57.494 31.828 24.918 1.00 26.86 728 LEU A C 1
ATOM 913 O O . LEU A 1 108 ? -58.676 31.904 25.261 1.00 35.11 728 LEU A O 1
ATOM 918 N N . LYS A 1 109 ? -56.809 30.684 24.892 1.00 27.90 729 LYS A N 1
ATOM 919 C CA . LYS A 1 109 ? -57.355 29.406 25.350 1.00 40.98 729 LYS A CA 1
ATOM 920 C C . LYS A 1 109 ? -58.598 29.005 24.563 1.00 51.37 729 LYS A C 1
ATOM 921 O O . LYS A 1 109 ? -59.648 28.726 25.143 1.00 57.27 729 LYS A O 1
ATOM 923 N N . ASN B 1 1 ? -24.274 17.299 9.993 1.00 44.23 621 ASN B N 1
ATOM 924 C CA . ASN B 1 1 ? -25.014 17.091 8.754 1.00 38.90 621 ASN B CA 1
ATOM 925 C C . ASN B 1 1 ? -24.814 18.229 7.753 1.00 28.01 621 ASN B C 1
ATOM 926 O O . ASN B 1 1 ? -25.595 18.383 6.809 1.00 23.64 621 ASN B O 1
ATOM 928 N N . ILE B 1 2 ? -23.771 19.029 7.961 1.00 24.24 622 ILE B N 1
ATOM 929 C CA . ILE B 1 2 ? -23.494 20.156 7.072 1.00 17.09 622 ILE B CA 1
ATOM 930 C C . ILE B 1 2 ? -23.199 19.669 5.651 1.00 15.94 622 ILE B C 1
ATOM 931 O O . ILE B 1 2 ? -23.529 20.344 4.681 1.00 15.22 622 ILE B O 1
ATOM 936 N N . GLU B 1 3 ? -22.606 18.481 5.529 1.00 15.21 623 GLU B N 1
ATOM 937 C CA . GLU B 1 3 ? -22.309 17.939 4.210 1.00 13.82 623 GLU B CA 1
ATOM 938 C C . GLU B 1 3 ? -23.595 17.755 3.415 1.00 11.98 623 GLU B C 1
ATOM 939 O O . GLU B 1 3 ? -23.638 18.027 2.218 1.00 13.45 623 GLU B O 1
ATOM 945 N N . GLY B 1 4 ? -24.644 17.290 4.084 1.00 13.00 624 GLY B N 1
ATOM 946 C CA . GLY B 1 4 ? -25.925 17.106 3.419 1.00 14.26 624 GLY B CA 1
ATOM 947 C C . GLY B 1 4 ? -26.516 18.405 2.915 1.00 15.46 624 GLY B C 1
ATOM 948 O O . GLY B 1 4 ? -27.084 18.461 1.823 1.00 15.15 624 GLY B O 1
ATOM 949 N N . VAL B 1 5 ? -26.382 19.461 3.715 1.00 13.28 625 VAL B N 1
ATOM 950 C CA . VAL B 1 5 ? -26.845 20.768 3.298 1.00 12.82 625 VAL B CA 1
ATOM 951 C C . VAL B 1 5 ? -26.089 21.189 2.044 1.00 13.58 625 VAL B C 1
ATOM 952 O O . VAL B 1 5 ? -26.675 21.713 1.091 1.00 13.53 625 VAL B O 1
ATOM 956 N N . PHE B 1 6 ? -24.788 20.925 2.022 1.00 11.45 626 PHE B N 1
ATOM 957 C CA . PHE B 1 6 ? -23.994 21.294 0.859 1.00 12.13 626 PHE B CA 1
ATOM 958 C C . PHE B 1 6 ? -24.459 20.537 -0.383 1.00 11.88 626 PHE B C 1
ATOM 959 O O . PHE B 1 6 ? -24.648 21.132 -1.446 1.00 11.69 626 PHE B O 1
ATOM 967 N N . ARG B 1 7 ? -24.675 19.229 -0.242 1.00 10.02 627 ARG B N 1
ATOM 968 C CA . ARG B 1 7 ? -25.061 18.407 -1.386 1.00 11.94 627 ARG B CA 1
ATOM 969 C C . ARG B 1 7 ? -26.447 18.789 -1.919 1.00 11.84 627 ARG B C 1
ATOM 970 O O . ARG B 1 7 ? -26.668 18.805 -3.133 1.00 15.59 627 ARG B O 1
ATOM 978 N N . LYS B 1 8 ? -27.374 19.107 -1.021 1.00 12.50 628 LYS B N 1
ATOM 979 C CA . LYS B 1 8 ? -28.706 19.521 -1.462 1.00 14.01 628 LYS B CA 1
ATOM 980 C C . LYS B 1 8 ? -28.666 20.885 -2.155 1.00 14.66 628 LYS B C 1
ATOM 981 O O . LYS B 1 8 ? -29.426 21.142 -3.100 1.00 16.84 628 LYS B O 1
ATOM 983 N N . SER B 1 9 ? -27.775 21.757 -1.685 1.00 13.79 629 SER B N 1
ATOM 984 C CA . SER B 1 9 ? -27.742 23.142 -2.147 1.00 12.98 629 SER B CA 1
ATOM 985 C C . SER B 1 9 ? -26.960 23.310 -3.443 1.00 11.06 629 SER B C 1
ATOM 986 O O . SER B 1 9 ? -27.264 24.193 -4.241 1.00 13.23 629 SER B O 1
ATOM 989 N N . PHE B 1 10 ? -25.945 22.464 -3.629 1.00 11.68 630 PHE B N 1
ATOM 990 C CA . PHE B 1 10 ? -25.080 22.524 -4.805 1.00 9.53 630 PHE B CA 1
ATOM 991 C C . PHE B 1 10 ? -24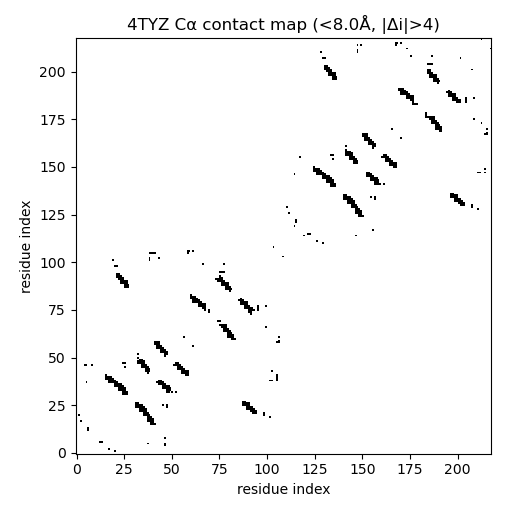.902 21.143 -5.421 1.00 9.82 630 PHE B C 1
ATOM 992 O O . PHE B 1 10 ? -23.810 20.582 -5.414 1.00 10.55 630 PHE B O 1
ATOM 1000 N N . PRO B 1 11 ? -25.985 20.593 -5.963 1.00 10.07 631 PRO B N 1
ATOM 1001 C CA . PRO B 1 11 ? -25.951 19.199 -6.419 1.00 10.04 631 PRO B CA 1
ATOM 1002 C C . PRO B 1 11 ? -25.007 18.944 -7.588 1.00 11.07 631 PRO B C 1
ATOM 1003 O O . PRO B 1 11 ? -24.618 17.786 -7.808 1.00 14.21 631 PRO B O 1
ATOM 1007 N N . ASP B 1 12 ? -24.629 19.980 -8.332 1.00 10.71 632 ASP B N 1
ATOM 1008 C CA . ASP B 1 12 ? -23.760 19.751 -9.470 1.00 12.21 632 ASP B CA 1
ATOM 1009 C C . ASP B 1 12 ? -22.294 19.712 -9.062 1.00 10.55 632 ASP B C 1
ATOM 1010 O O . ASP B 1 12 ? -21.429 19.407 -9.886 1.00 13.82 632 ASP B O 1
ATOM 1015 N N . LEU B 1 13 ? -22.012 20.020 -7.796 1.00 8.00 633 LEU B N 1
ATOM 1016 C CA . LEU B 1 13 ? -20.638 19.971 -7.299 1.00 8.79 633 LEU B CA 1
ATOM 1017 C C . LEU B 1 13 ? -20.340 18.608 -6.653 1.00 8.79 633 LEU B C 1
ATOM 1018 O O . LEU B 1 13 ? -19.624 18.511 -5.656 1.00 8.80 633 LEU B O 1
ATOM 1023 N N . ALA B 1 14 ? -20.887 17.558 -7.260 1.00 10.46 634 ALA B N 1
ATOM 1024 C CA . ALA B 1 14 ? -20.825 16.197 -6.728 1.00 9.20 634 ALA B CA 1
ATOM 1025 C C . ALA B 1 14 ? -19.408 15.655 -6.549 1.00 9.62 634 ALA B C 1
ATOM 1026 O O . ALA B 1 14 ? -19.190 14.754 -5.735 1.00 11.15 634 ALA B O 1
ATOM 1028 N N . GLY B 1 15 ? -18.456 16.190 -7.318 1.00 9.61 635 GLY B N 1
ATOM 1029 C CA . GLY B 1 15 ? -17.073 15.748 -7.229 1.00 12.57 635 GLY B CA 1
ATOM 1030 C C . GLY B 1 15 ? -16.199 16.563 -6.287 1.00 11.91 635 GLY B C 1
ATOM 1031 O O . GLY B 1 15 ? -15.015 16.255 -6.089 1.00 14.77 635 GLY B O 1
ATOM 1032 N N . GLU B 1 16 ? -16.775 17.607 -5.709 1.00 8.85 636 GLU B N 1
ATOM 1033 C CA . GLU B 1 16 ? -16.067 18.469 -4.770 1.00 8.64 636 GLU B CA 1
ATOM 1034 C C . GLU B 1 16 ? -16.175 17.964 -3.347 1.00 12.41 636 GLU B C 1
ATOM 1035 O O . GLU B 1 16 ? -17.271 17.869 -2.823 1.00 14.34 636 GLU B O 1
ATOM 1041 N N . THR B 1 17 ? -15.053 17.696 -2.693 1.00 11.65 637 THR B N 1
ATOM 1042 C CA A THR B 1 17 ? -15.131 17.390 -1.273 0.46 13.28 637 THR B CA 1
ATOM 1043 C CA B THR B 1 17 ? -15.059 17.404 -1.263 0.54 13.54 637 THR B CA 1
ATOM 1044 C C . THR B 1 17 ? -15.342 18.680 -0.469 1.00 13.57 637 THR B C 1
ATOM 1045 O O . THR B 1 17 ? -15.000 19.785 -0.916 1.00 13.63 637 THR B O 1
ATOM 1052 N N . LEU B 1 18 ? -15.958 18.552 0.702 1.00 11.39 638 LEU B N 1
ATOM 1053 C CA . LEU B 1 18 ? -16.175 19.721 1.543 1.00 11.15 638 LEU B CA 1
ATOM 1054 C C . LEU B 1 18 ? -14.991 19.827 2.486 1.00 13.64 638 LEU B C 1
ATOM 1055 O O . LEU B 1 18 ? -14.874 19.043 3.439 1.00 15.24 638 LEU B O 1
ATOM 1060 N N . LEU B 1 19 ? -14.097 20.774 2.210 1.00 9.97 639 LEU B N 1
ATOM 1061 C CA . LEU B 1 19 ? -12.903 20.940 3.028 1.00 9.63 639 LEU B CA 1
ATOM 1062 C C . LEU B 1 19 ? -13.189 21.563 4.379 1.00 13.37 639 LEU B C 1
ATOM 1063 O O . LEU B 1 19 ? -12.570 21.201 5.376 1.00 14.59 639 LEU B O 1
ATOM 1068 N N . ASP B 1 20 ? -14.133 22.495 4.414 1.00 10.54 640 ASP B N 1
ATOM 1069 C CA . ASP B 1 20 ? -14.445 23.211 5.639 1.00 10.80 640 ASP B CA 1
ATOM 1070 C C . ASP B 1 20 ? -15.755 23.945 5.444 1.00 11.15 640 ASP B C 1
ATOM 1071 O O . ASP B 1 20 ? -16.204 24.126 4.309 1.00 10.21 640 ASP B O 1
ATOM 1076 N N . SER B 1 21 ? -16.369 24.355 6.544 1.00 12.78 641 SER B N 1
ATOM 1077 C CA . SER B 1 21 ? -17.630 25.085 6.477 1.00 12.39 641 SER B CA 1
ATOM 1078 C C . SER B 1 21 ? -17.762 25.974 7.700 1.00 13.24 641 SER B C 1
ATOM 1079 O O . SER B 1 21 ? -17.212 25.657 8.762 1.00 14.08 641 SER B O 1
ATOM 1082 N N . PHE B 1 22 ? -18.481 27.088 7.544 1.00 10.55 642 PHE B N 1
ATOM 1083 C CA . PHE B 1 22 ? -18.593 28.084 8.605 1.00 11.36 642 PHE B CA 1
ATOM 1084 C C . PHE B 1 22 ? -19.952 28.744 8.616 1.00 14.31 642 PHE B C 1
ATOM 1085 O O . PHE B 1 22 ? -20.520 29.045 7.564 1.00 14.78 642 PHE B O 1
ATOM 1093 N N . ASN B 1 23 ? -20.461 28.976 9.817 1.00 13.14 643 ASN B N 1
ATOM 1094 C CA . ASN B 1 23 ? -21.624 29.843 9.997 1.00 14.82 643 ASN B CA 1
ATOM 1095 C C . ASN B 1 23 ? -21.253 31.280 9.736 1.00 17.90 643 ASN B C 1
ATOM 1096 O O . ASN B 1 23 ? -20.262 31.766 10.269 1.00 17.60 643 ASN B O 1
ATOM 1101 N N . CYS B 1 24 ? -22.067 31.977 8.954 1.00 13.90 644 CYS B N 1
ATOM 1102 C CA . CYS B 1 24 ? -21.859 33.398 8.738 1.00 14.58 644 CYS B CA 1
ATOM 1103 C C . CYS B 1 24 ? -23.089 33.946 8.045 1.00 15.87 644 CYS B C 1
ATOM 1104 O O . CYS B 1 24 ? -24.040 33.212 7.816 1.00 16.70 644 CYS B O 1
ATOM 1107 N N . ALA B 1 25 ? -23.078 35.231 7.735 1.00 16.23 645 ALA B N 1
ATOM 1108 C CA . ALA B 1 25 ? -24.199 35.827 7.030 1.00 13.61 645 ALA B CA 1
ATOM 1109 C C . ALA B 1 25 ? -23.673 36.566 5.819 1.00 16.51 645 ALA B C 1
ATOM 1110 O O . ALA B 1 25 ? -22.635 37.207 5.874 1.00 18.81 645 ALA B O 1
ATOM 1112 N N . TRP B 1 26 ? -24.403 36.455 4.722 1.00 12.85 646 TRP B N 1
ATOM 1113 C CA . TRP B 1 26 ? -24.121 37.211 3.523 1.00 12.35 646 TRP B CA 1
ATOM 1114 C C . TRP B 1 26 ? -24.852 38.545 3.640 1.00 15.76 646 TRP B C 1
ATOM 1115 O O . TRP B 1 26 ? -26.056 38.563 3.880 1.00 16.32 646 TRP B O 1
ATOM 1126 N N . VAL B 1 27 ? -24.129 39.654 3.524 1.00 12.25 647 VAL B N 1
ATOM 1127 C CA . VAL B 1 27 ? -24.741 40.977 3.608 1.00 14.02 647 VAL B CA 1
ATOM 1128 C C . VAL B 1 27 ? -24.561 41.710 2.306 1.00 14.93 647 VAL B C 1
ATOM 1129 O O . VAL B 1 27 ? -23.455 41.771 1.768 1.00 17.96 647 VAL B O 1
ATOM 1133 N N . GLU B 1 28 ? -25.654 42.268 1.801 1.00 16.79 648 GLU B N 1
ATOM 1134 C CA . GLU B 1 28 ? -25.598 43.064 0.590 1.00 17.14 648 GLU B CA 1
ATOM 1135 C C . GLU B 1 28 ? -26.512 44.259 0.759 1.00 20.81 648 GLU B C 1
ATOM 1136 O O . GLU B 1 28 ? -27.741 44.115 0.770 1.00 22.03 648 GLU B O 1
ATOM 1142 N N . GLY B 1 29 ? -25.912 45.436 0.908 1.00 19.86 649 GLY B N 1
ATOM 1143 C CA . GLY B 1 29 ? -26.688 46.623 1.196 1.00 18.02 649 GLY B CA 1
ATOM 1144 C C . GLY B 1 29 ? -27.510 46.422 2.454 1.00 23.02 649 GLY B C 1
ATOM 1145 O O . GLY B 1 29 ? -26.974 46.069 3.507 1.00 23.80 649 GLY B O 1
ATOM 1146 N N . SER B 1 30 ? -28.821 46.618 2.335 1.00 30.00 650 SER B N 1
ATOM 1147 C CA . SER B 1 30 ? -29.716 46.530 3.480 1.00 24.95 650 SER B CA 1
ATOM 1148 C C . SER B 1 30 ? -30.158 45.101 3.802 1.00 22.56 650 SER B C 1
ATOM 1149 O O . SER B 1 30 ? -30.928 44.881 4.739 1.00 27.13 650 SER B O 1
ATOM 1152 N N . ALA B 1 31 ? -29.677 44.130 3.034 1.00 19.33 651 ALA B N 1
ATOM 1153 C CA . ALA B 1 31 ? -30.117 42.751 3.207 1.00 20.13 651 ALA B CA 1
ATOM 1154 C C . ALA B 1 31 ? -29.063 41.900 3.909 1.00 23.26 651 ALA B C 1
ATOM 1155 O O . ALA B 1 31 ? -27.888 41.938 3.547 1.00 24.29 651 ALA B O 1
ATOM 1157 N N . LEU B 1 32 ? -29.496 41.131 4.903 1.00 20.87 652 LEU B N 1
ATOM 1158 C CA . LEU B 1 32 ? -28.624 40.173 5.581 1.00 17.92 652 LEU B CA 1
ATOM 1159 C C . LEU B 1 32 ? -29.262 38.791 5.565 1.00 19.38 652 LEU B C 1
ATOM 1160 O O . LEU B 1 32 ? -30.437 38.639 5.914 1.00 20.24 652 LEU B O 1
ATOM 1165 N N . LYS B 1 33 ? -28.479 37.788 5.189 1.00 16.21 653 LYS B N 1
ATOM 1166 C CA . LYS B 1 33 ? -28.946 36.412 5.160 1.00 17.41 653 LYS B CA 1
ATOM 1167 C C . LYS B 1 33 ? -28.000 35.479 5.909 1.00 14.80 653 LYS B C 1
ATOM 1168 O O . LYS B 1 33 ? -26.878 35.228 5.457 1.00 14.12 653 LYS B O 1
ATOM 1174 N N . GLN B 1 34 ? -28.451 34.962 7.044 1.00 15.51 654 GLN B N 1
ATOM 1175 C CA A GLN B 1 34 ? -27.676 33.956 7.767 0.41 15.20 654 GLN B CA 1
ATOM 1176 C CA B GLN B 1 34 ? -27.689 33.958 7.771 0.59 13.59 654 GLN B CA 1
ATOM 1177 C C . GLN B 1 34 ? -27.594 32.678 6.949 1.00 12.83 654 GLN B C 1
ATOM 1178 O O . GLN B 1 34 ? -28.560 32.272 6.309 1.00 16.06 654 GLN B O 1
ATOM 1189 N N . GLY B 1 35 ? -26.433 32.040 6.969 1.00 12.03 655 GLY B N 1
ATOM 1190 C CA . GLY B 1 35 ? -26.277 30.806 6.237 1.00 12.02 655 GLY B CA 1
ATOM 1191 C C . GLY B 1 35 ? -24.965 30.101 6.505 1.00 12.52 655 GLY B C 1
ATOM 1192 O O . GLY B 1 35 ? -24.377 30.218 7.590 1.00 14.37 655 GLY B O 1
ATOM 1193 N N . TYR B 1 36 ? -24.512 29.366 5.501 1.00 10.69 656 TYR B N 1
ATOM 1194 C CA . TYR B 1 36 ? -23.299 28.571 5.622 1.00 12.93 656 TYR B CA 1
ATOM 1195 C C . TYR B 1 36 ? -22.356 28.854 4.471 1.00 12.87 656 TYR B C 1
ATOM 1196 O O . TYR B 1 36 ? -22.776 28.883 3.310 1.00 11.08 656 TYR B O 1
ATOM 1205 N N . LEU B 1 37 ? -21.088 29.068 4.814 1.00 10.14 657 LEU B N 1
ATOM 1206 C CA . LEU B 1 37 ? -20.011 29.185 3.850 1.00 8.67 657 LEU B CA 1
ATOM 1207 C C . LEU B 1 37 ? -19.344 27.827 3.689 1.00 9.87 657 LEU B C 1
ATOM 1208 O O . LEU B 1 37 ? -19.016 27.183 4.688 1.00 11.14 657 LEU B O 1
ATOM 1213 N N . PHE B 1 38 ? -19.159 27.405 2.443 1.00 7.37 658 PHE B N 1
ATOM 1214 C CA . PHE B 1 38 ? -18.591 26.089 2.117 1.00 8.65 658 PHE B CA 1
ATOM 1215 C C . PHE B 1 38 ? -17.301 26.260 1.340 1.00 9.44 658 PHE B C 1
ATOM 1216 O O . PHE B 1 38 ? -17.286 26.931 0.306 1.00 8.81 658 PHE B O 1
ATOM 1224 N N . ILE B 1 39 ? -16.224 25.632 1.813 1.00 7.48 659 ILE B N 1
ATOM 1225 C CA . ILE B 1 39 ? -14.937 25.692 1.133 1.00 7.83 659 ILE B CA 1
ATOM 1226 C C . ILE B 1 39 ? -14.655 24.346 0.482 1.00 8.91 659 ILE B C 1
ATOM 1227 O O . ILE B 1 39 ? -14.611 23.328 1.177 1.00 9.62 659 ILE B O 1
ATOM 1232 N N . THR B 1 40 ? -14.514 24.332 -0.846 1.00 7.38 660 THR B N 1
ATOM 1233 C CA . THR B 1 40 ? -14.172 23.109 -1.581 1.00 7.64 660 THR B CA 1
ATOM 1234 C C . THR B 1 40 ? -12.872 23.322 -2.365 1.00 9.19 660 THR B C 1
ATOM 1235 O O . THR B 1 40 ? -12.333 24.436 -2.384 1.00 9.55 660 THR B O 1
ATOM 1239 N N . PRO B 1 41 ? -12.343 22.267 -3.011 1.00 8.79 661 PRO B N 1
ATOM 1240 C CA . PRO B 1 41 ? -11.068 22.491 -3.698 1.00 11.50 661 PRO B CA 1
ATOM 1241 C C . PRO B 1 41 ? -11.130 23.544 -4.808 1.00 9.25 661 PRO B C 1
ATOM 1242 O O . PRO B 1 41 ? -10.146 24.261 -5.007 1.00 11.81 661 PRO B O 1
ATOM 1246 N N . HIS B 1 42 ? -12.263 23.643 -5.494 1.00 10.04 662 HIS B N 1
ATOM 1247 C CA . HIS B 1 42 ? -12.355 24.552 -6.638 1.00 9.37 662 HIS B CA 1
ATOM 1248 C C . HIS B 1 42 ? -13.306 25.700 -6.410 1.00 9.93 662 HIS B C 1
ATOM 1249 O O . HIS B 1 42 ? -13.279 26.678 -7.159 1.00 11.07 662 HIS B O 1
ATOM 1256 N N . TRP B 1 43 ? -14.143 25.588 -5.382 1.00 8.35 663 TRP B N 1
ATOM 1257 C CA . TRP B 1 43 ? -15.246 26.517 -5.232 1.00 7.27 663 TRP B CA 1
ATOM 1258 C C . TRP B 1 43 ? -15.399 27.063 -3.830 1.00 8.53 663 TRP B C 1
ATOM 1259 O O . TRP B 1 43 ? -15.199 26.358 -2.838 1.00 10.44 663 TRP B O 1
ATOM 1270 N N . LEU B 1 44 ? -15.773 28.333 -3.760 1.00 6.41 664 LEU B N 1
ATOM 1271 C CA . LEU B 1 44 ? -16.257 28.930 -2.527 1.00 7.96 664 LEU B CA 1
ATOM 1272 C C . LEU B 1 44 ? -17.756 29.149 -2.665 1.00 8.79 664 LEU B C 1
ATOM 1273 O O . LEU B 1 44 ? -18.196 29.834 -3.592 1.00 7.60 664 LEU B O 1
ATOM 1278 N N . CYS B 1 45 ? -18.540 28.547 -1.770 1.00 7.62 665 CYS B N 1
ATOM 1279 C CA . CYS B 1 45 ? -20.003 28.593 -1.890 1.00 6.98 665 CYS B CA 1
ATOM 1280 C C . CYS B 1 45 ? -20.673 29.119 -0.635 1.00 8.81 665 CYS B C 1
ATOM 1281 O O . CYS B 1 45 ? -20.138 29.018 0.467 1.00 8.84 665 CYS B O 1
ATOM 1284 N N . PHE B 1 46 ? -21.870 29.661 -0.810 1.00 8.32 666 PHE B N 1
ATOM 1285 C CA . PHE B 1 46 ? -22.678 30.080 0.335 1.00 9.00 666 PHE B CA 1
ATOM 1286 C C . PHE B 1 46 ? -24.120 29.738 0.082 1.00 8.86 666 PHE B C 1
ATOM 1287 O O . PHE B 1 46 ? -24.621 29.946 -1.019 1.00 9.95 666 PHE B O 1
ATOM 1295 N N . GLN B 1 47 ? -24.784 29.212 1.106 1.00 8.85 667 GLN B N 1
ATOM 1296 C CA . GLN B 1 47 ? -26.233 29.000 1.041 1.00 9.52 667 GLN B CA 1
ATOM 1297 C C . GLN B 1 47 ? -26.922 29.620 2.236 1.00 10.84 667 GLN B C 1
ATOM 1298 O O . GLN B 1 47 ? -26.539 29.352 3.373 1.00 12.21 667 GLN B O 1
ATOM 1304 N N . SER B 1 48 ? -27.956 30.421 1.979 1.00 10.91 668 SER B N 1
ATOM 1305 C CA . SER B 1 48 ? -28.791 30.991 3.043 1.00 11.83 668 SER B CA 1
ATOM 1306 C C . SER B 1 48 ? -29.583 29.902 3.748 1.00 13.62 668 SER B C 1
ATOM 1307 O O . SER B 1 48 ? -30.109 29.004 3.105 1.00 14.07 668 SER B O 1
ATOM 1310 N N . THR B 1 49 ? -29.686 30.006 5.070 1.00 12.92 669 THR B N 1
ATOM 1311 C CA . THR B 1 49 ? -30.406 29.014 5.856 1.00 13.57 669 THR B CA 1
ATOM 1312 C C . THR B 1 49 ? -31.902 29.067 5.583 1.00 15.95 669 THR B C 1
ATOM 1313 O O . THR B 1 49 ? -32.564 28.036 5.487 1.00 18.53 669 THR B O 1
ATOM 1317 N N . LEU B 1 50 ? -32.431 30.278 5.455 1.00 15.17 670 LEU B N 1
ATOM 1318 C CA . LEU B 1 50 ? -33.877 30.466 5.431 1.00 18.84 670 LEU B CA 1
ATOM 1319 C C . LEU B 1 50 ? -34.386 31.139 4.165 1.00 22.86 670 LEU B C 1
ATOM 1320 O O . LEU B 1 50 ? -35.529 31.597 4.113 1.00 27.82 670 LEU B O 1
ATOM 1325 N N . ALA B 1 51 ? -33.535 31.204 3.153 1.00 19.27 671 ALA B N 1
ATOM 1326 C CA . ALA B 1 51 ? -33.905 31.808 1.884 1.00 21.48 671 ALA B CA 1
ATOM 1327 C C . ALA B 1 51 ? -33.185 31.084 0.761 1.00 18.63 671 ALA B C 1
ATOM 1328 O O . ALA B 1 51 ? -32.254 30.318 1.002 1.00 18.79 671 ALA B O 1
ATOM 1330 N N . ALA B 1 52 ? -33.619 31.330 -0.469 1.00 22.01 672 ALA B N 1
ATOM 1331 C CA . ALA B 1 52 ? -33.033 30.666 -1.619 1.00 22.68 672 ALA B CA 1
ATOM 1332 C C . ALA B 1 52 ? -31.633 31.193 -1.933 1.00 21.11 672 ALA B C 1
ATOM 1333 O O . ALA B 1 52 ? -30.812 30.462 -2.477 1.00 22.42 672 ALA B O 1
ATOM 1335 N N . ALA B 1 53 ? -31.375 32.448 -1.564 1.00 19.58 673 ALA B N 1
ATOM 1336 C CA . ALA B 1 53 ? -30.137 33.154 -1.922 1.00 16.18 673 ALA B CA 1
ATOM 1337 C C . ALA B 1 53 ? -28.880 32.335 -1.681 1.00 14.58 673 ALA B C 1
ATOM 1338 O O . ALA B 1 53 ? -28.676 31.799 -0.596 1.00 15.07 673 ALA B O 1
ATOM 1340 N N . HIS B 1 54 ? -28.048 32.233 -2.713 1.00 12.15 674 HIS B N 1
ATOM 1341 C CA . HIS B 1 54 ? -26.815 31.476 -2.609 1.00 9.85 674 HIS B CA 1
ATOM 1342 C C . HIS B 1 54 ? -25.819 32.009 -3.622 1.00 10.43 674 HIS B C 1
ATOM 1343 O O . HIS B 1 54 ? -26.198 32.726 -4.548 1.00 12.93 674 HIS B O 1
ATOM 1350 N N . PHE B 1 55 ? -24.547 31.688 -3.438 1.00 8.77 675 PHE B N 1
ATOM 1351 C CA . PHE B 1 55 ? -23.565 31.963 -4.473 1.00 8.20 675 PHE B CA 1
ATOM 1352 C C . PHE B 1 55 ? -22.531 30.858 -4.549 1.00 8.89 675 PHE B C 1
ATOM 1353 O O . PHE B 1 55 ? -22.354 30.076 -3.610 1.00 8.77 675 PHE B O 1
ATOM 1361 N N . SER B 1 56 ? -21.859 30.799 -5.694 1.00 7.69 676 SER B N 1
ATOM 1362 C CA . SER B 1 56 ? -20.678 29.972 -5.865 1.00 6.71 676 SER B CA 1
ATOM 1363 C C . SER B 1 56 ? -19.690 30.767 -6.704 1.00 12.11 676 SER B C 1
ATOM 1364 O O . SER B 1 56 ? -20.080 31.443 -7.658 1.00 15.28 676 SER B O 1
ATOM 1367 N N . ILE B 1 57 ? -18.418 30.713 -6.329 1.00 8.15 677 ILE B N 1
ATOM 1368 C CA . ILE B 1 57 ? -17.391 31.448 -7.061 1.00 6.63 677 ILE B CA 1
ATOM 1369 C C . ILE B 1 57 ? -16.113 30.626 -7.034 1.00 9.72 677 ILE B C 1
ATOM 1370 O O . ILE B 1 57 ? -15.788 30.001 -6.022 1.00 8.89 677 ILE B O 1
ATOM 1375 N N . GLU B 1 58 ? -15.402 30.601 -8.154 1.00 7.99 678 GLU B N 1
ATOM 1376 C CA . GLU B 1 58 ? -14.121 29.901 -8.203 1.00 6.53 678 GLU B CA 1
ATOM 1377 C C . GLU B 1 58 ? -13.033 30.749 -7.581 1.00 7.73 678 GLU B C 1
ATOM 1378 O O . GLU B 1 58 ? -13.093 31.965 -7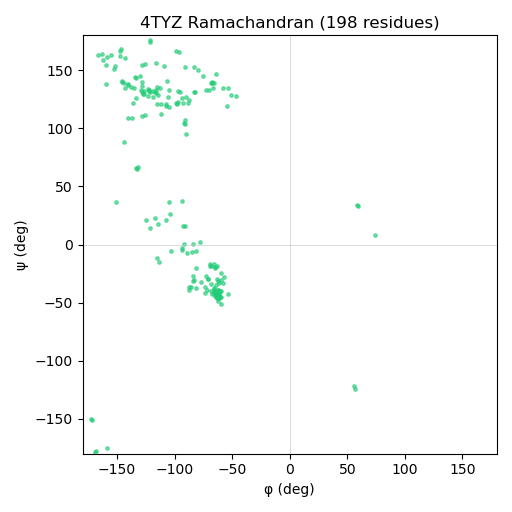.637 1.00 8.62 678 GLU B O 1
ATOM 1384 N N . TYR B 1 59 ? -12.019 30.110 -7.001 1.00 8.52 679 TYR B N 1
ATOM 1385 C CA . TYR B 1 59 ? -10.903 30.886 -6.440 1.00 7.55 679 TYR B CA 1
ATOM 1386 C C . TYR B 1 59 ? -10.225 31.768 -7.479 1.00 8.58 679 TYR B C 1
ATOM 1387 O O . TYR B 1 59 ? -9.795 32.870 -7.153 1.00 9.28 679 TYR B O 1
ATOM 1396 N N . ASP B 1 60 ? -10.169 31.328 -8.738 1.00 8.18 680 ASP B N 1
ATOM 1397 C CA . ASP B 1 60 ? -9.564 32.142 -9.781 1.00 10.40 680 ASP B CA 1
ATOM 1398 C C . ASP B 1 60 ? -10.357 33.417 -10.054 1.00 11.71 680 ASP B C 1
ATOM 1399 O O . ASP B 1 60 ? -9.834 34.345 -10.676 1.00 15.17 680 ASP B O 1
ATOM 1404 N N . GLU B 1 61 ? -11.609 33.468 -9.597 1.00 7.88 681 GLU B N 1
ATOM 1405 C CA . GLU B 1 61 ? -12.434 34.659 -9.785 1.00 10.19 681 GLU B CA 1
ATOM 1406 C C . GLU B 1 61 ? -12.271 35.649 -8.651 1.00 11.77 681 GLU B C 1
ATOM 1407 O O . GLU B 1 61 ? -12.812 36.756 -8.713 1.00 13.27 681 GLU B O 1
ATOM 1413 N N . ILE B 1 62 ? -11.552 35.234 -7.614 1.00 8.32 682 ILE B N 1
ATOM 1414 C CA . ILE B 1 62 ? -11.351 36.063 -6.424 1.00 8.86 682 ILE B CA 1
ATOM 1415 C C . ILE B 1 62 ? -10.066 36.866 -6.564 1.00 8.22 682 ILE B C 1
ATOM 1416 O O . ILE B 1 62 ? -8.982 36.305 -6.749 1.00 10.58 682 ILE B O 1
ATOM 1421 N N . LYS B 1 63 ? -10.201 38.188 -6.481 1.00 8.84 683 LYS B N 1
ATOM 1422 C CA . LYS B 1 63 ? -9.083 39.113 -6.591 1.00 10.31 683 LYS B CA 1
ATOM 1423 C C . LYS B 1 63 ? -8.388 39.319 -5.237 1.00 9.51 683 LYS B C 1
ATOM 1424 O O . LYS B 1 63 ? -7.158 39.449 -5.170 1.00 10.83 683 LYS B O 1
ATOM 1430 N N . ASP B 1 64 ? -9.165 39.347 -4.164 1.00 8.50 684 ASP B N 1
ATOM 1431 C CA . ASP B 1 64 ? -8.578 39.562 -2.842 1.00 8.33 684 ASP B CA 1
ATOM 1432 C C . ASP B 1 64 ? -9.535 39.125 -1.753 1.00 10.07 684 ASP B C 1
ATOM 1433 O O . ASP B 1 64 ? -10.746 39.012 -1.976 1.00 9.36 684 ASP B O 1
ATOM 1438 N N . ILE B 1 65 ? -8.977 38.861 -0.575 1.00 8.18 685 ILE B N 1
ATOM 1439 C CA . ILE B 1 65 ? -9.749 38.499 0.597 1.00 8.45 685 ILE B CA 1
ATOM 1440 C C . ILE B 1 65 ? -9.217 39.318 1.749 1.00 11.98 685 ILE B C 1
ATOM 1441 O O . ILE B 1 65 ? -8.011 39.320 2.009 1.00 12.82 685 ILE B O 1
ATOM 1446 N N . ILE B 1 66 ? -10.124 40.027 2.411 1.00 10.84 686 ILE B N 1
ATOM 1447 C CA . ILE B 1 66 ? -9.783 40.968 3.467 1.00 10.49 686 ILE B CA 1
ATOM 1448 C C . ILE B 1 66 ? -10.502 40.594 4.761 1.00 11.95 686 ILE B C 1
ATOM 1449 O O . ILE B 1 66 ? -1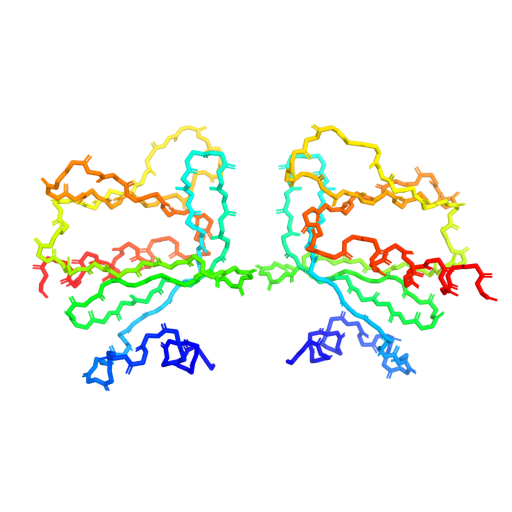1.697 40.289 4.748 1.00 12.70 686 ILE B O 1
ATOM 1454 N N . LYS B 1 67 ? -9.767 40.562 5.869 1.00 10.16 687 LYS B N 1
ATOM 1455 C CA . LYS B 1 67 ? -10.382 40.379 7.178 1.00 12.28 687 LYS B CA 1
ATOM 1456 C C . LYS B 1 67 ? -10.675 41.768 7.706 1.00 13.74 687 LYS B C 1
ATOM 1457 O O . LYS B 1 67 ? -9.765 42.454 8.156 1.00 16.31 687 LYS B O 1
ATOM 1463 N N . SER B 1 68 ? -11.940 42.178 7.648 1.00 14.44 688 SER B N 1
ATOM 1464 C CA . SER B 1 68 ? -12.319 43.571 7.855 1.00 16.34 688 SER B CA 1
ATOM 1465 C C . SER B 1 68 ? -11.885 44.123 9.205 1.00 14.09 688 SER B C 1
ATOM 1466 O O . SER B 1 68 ? -12.053 43.489 10.246 1.00 14.33 688 SER B O 1
ATOM 1469 N N . LYS B 1 69 ? -11.334 45.330 9.159 1.00 16.20 689 LYS B N 1
ATOM 1470 C CA . LYS B 1 69 ? -10.892 46.046 10.344 1.00 16.27 689 LYS B CA 1
ATOM 1471 C C . LYS B 1 69 ? -11.750 47.301 10.496 1.00 16.15 689 LYS B C 1
ATOM 1472 O O . LYS B 1 69 ? -12.005 48.000 9.512 1.00 18.67 689 LYS B O 1
ATOM 1478 N N . SER B 1 70 ? -12.208 47.582 11.712 1.00 13.84 690 SER B N 1
ATOM 1479 C CA . SER B 1 70 ? -12.992 48.786 11.951 1.00 16.82 690 SER B CA 1
ATOM 1480 C C . SER B 1 70 ? -12.949 49.145 13.419 1.00 16.40 690 SER B C 1
ATOM 1481 O O . SER B 1 70 ? -12.257 48.494 14.202 1.00 17.48 690 SER B O 1
ATOM 1484 N N . VAL B 1 71 ? -13.706 50.167 13.801 1.00 15.94 691 VAL B N 1
ATOM 1485 C CA . VAL B 1 71 ? -13.839 50.477 15.217 1.00 14.42 691 VAL B CA 1
ATOM 1486 C C . VAL B 1 71 ? -15.235 50.089 15.702 1.00 15.30 691 VAL B C 1
ATOM 1487 O O . VAL B 1 71 ? -15.705 50.578 16.731 1.00 17.51 691 VAL B O 1
ATOM 1491 N N . LYS B 1 72 ? -15.885 49.197 14.960 1.00 17.87 692 LYS B N 1
ATOM 1492 C CA . LYS B 1 72 ? -17.176 48.648 15.370 1.00 18.12 692 LYS B CA 1
ATOM 1493 C C . LYS B 1 72 ? -16.956 47.495 16.340 1.00 19.48 692 LYS B C 1
ATOM 1494 O O . LYS B 1 72 ? -16.149 46.607 16.079 1.00 19.50 692 LYS B O 1
ATOM 1496 N N . MET B 1 73 ? -17.669 47.509 17.461 1.00 16.98 693 MET B N 1
ATOM 1497 C CA . MET B 1 73 ? -17.399 46.550 18.523 1.00 18.14 693 MET B CA 1
ATOM 1498 C C . MET B 1 73 ? -17.562 45.123 18.061 1.00 25.46 693 MET B C 1
ATOM 1499 O O . MET B 1 73 ? -16.781 44.236 18.423 1.00 20.87 693 MET B O 1
ATOM 1504 N N . PHE B 1 74 ? -18.589 44.903 17.260 1.00 18.31 694 PHE B N 1
ATOM 1505 C CA . PHE B 1 74 ? -18.867 43.568 16.784 1.00 22.92 694 PHE B CA 1
ATOM 1506 C C . PHE B 1 74 ? -18.445 43.420 15.332 1.00 27.33 694 PHE B C 1
ATOM 1507 O O . PHE B 1 74 ? -19.097 42.733 14.556 1.00 24.70 694 PHE B O 1
ATOM 1515 N N . GLU B 1 75 ? -17.335 44.068 14.980 1.00 23.88 695 GLU B N 1
ATOM 1516 C CA . GLU B 1 75 ? -16.716 43.855 13.680 1.00 22.68 695 GLU B CA 1
ATOM 1517 C C . GLU B 1 75 ? -16.468 42.370 13.505 1.00 23.31 695 GLU B C 1
ATOM 1518 O O . GLU B 1 75 ? -15.752 41.758 14.296 1.00 28.74 695 GLU B O 1
ATOM 1524 N N . ASN B 1 76 ? -17.066 41.763 12.489 1.00 18.98 696 ASN B N 1
ATOM 1525 C CA . ASN B 1 76 ? -16.899 40.335 12.362 1.00 18.03 696 ASN B CA 1
ATOM 1526 C C . ASN B 1 76 ? -16.980 39.884 10.912 1.00 18.05 696 ASN B C 1
ATOM 1527 O O . ASN B 1 76 ? -17.518 38.816 10.619 1.00 18.85 696 ASN B O 1
ATOM 1532 N N . ALA B 1 77 ? -16.440 40.705 10.014 1.00 17.27 697 ALA B N 1
ATOM 1533 C CA . ALA B 1 77 ? -16.613 40.484 8.576 1.00 17.35 697 ALA B CA 1
ATOM 1534 C C . ALA B 1 77 ? -15.368 40.037 7.820 1.00 16.70 697 ALA B C 1
ATOM 1535 O O . ALA B 1 77 ? -14.235 40.330 8.199 1.00 16.00 697 ALA B O 1
ATOM 1537 N N . ILE B 1 78 ? -15.628 39.340 6.722 1.00 10.37 698 ILE B N 1
ATOM 1538 C CA . ILE B 1 78 ? -14.630 39.049 5.703 1.00 9.70 698 ILE B CA 1
ATOM 1539 C C . ILE B 1 78 ? -15.151 39.578 4.378 1.00 11.19 698 ILE B C 1
ATOM 1540 O O . ILE B 1 78 ? -16.312 39.365 4.033 1.00 12.01 698 ILE B O 1
ATOM 1545 N N . GLU B 1 79 ? -14.289 40.277 3.644 1.00 9.89 699 GLU B N 1
ATOM 1546 C CA A GLU B 1 79 ? -14.655 40.803 2.337 0.67 10.61 699 GLU B CA 1
ATOM 1547 C CA B GLU B 1 79 ? -14.649 40.819 2.348 0.33 10.99 699 GLU B CA 1
ATOM 1548 C C . GLU B 1 79 ? -13.957 40.026 1.235 1.00 10.16 699 GLU B C 1
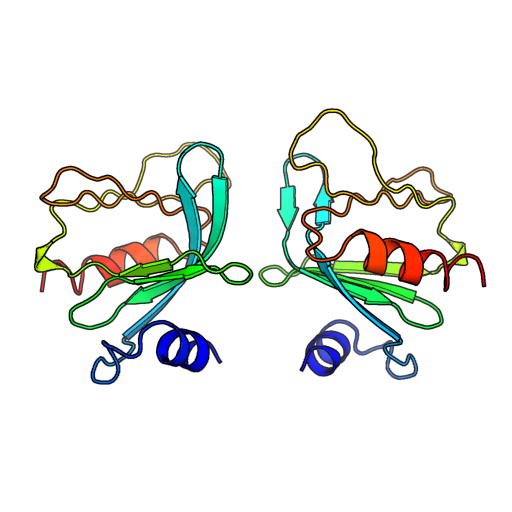ATOM 1549 O O . GLU B 1 79 ? -12.741 39.864 1.255 1.00 12.37 699 GLU B O 1
ATOM 1560 N N . VAL B 1 80 ? -14.737 39.539 0.277 1.00 9.11 700 VAL B N 1
ATOM 1561 C CA . VAL B 1 80 ? -14.193 38.790 -0.850 1.00 9.22 700 VAL B CA 1
ATOM 1562 C C . VAL B 1 80 ? -14.379 39.651 -2.082 1.00 11.76 700 VAL B C 1
ATOM 1563 O O . VAL B 1 80 ? -15.507 39.905 -2.500 1.00 13.05 700 VAL B O 1
ATOM 1567 N N . LYS B 1 81 ? -13.267 40.118 -2.638 1.00 10.25 701 LYS B N 1
ATOM 1568 C CA A LYS B 1 81 ? -13.293 40.995 -3.801 0.53 11.47 701 LYS B CA 1
ATOM 1569 C CA B LYS B 1 81 ? -13.305 40.992 -3.803 0.47 11.67 701 LYS B CA 1
ATOM 1570 C C . LYS B 1 81 ? -13.105 40.174 -5.063 1.00 11.78 701 LYS B C 1
ATOM 1571 O O . LYS B 1 81 ? -12.244 39.294 -5.108 1.00 13.44 701 LYS B O 1
ATOM 1582 N N . THR B 1 82 ? -13.902 40.456 -6.087 1.00 12.52 702 THR B N 1
ATOM 1583 C CA . THR B 1 82 ? -13.744 39.730 -7.347 1.00 13.06 702 THR B CA 1
ATOM 1584 C C . THR B 1 82 ? -12.945 40.522 -8.378 1.00 14.50 702 THR B C 1
ATOM 1585 O O . THR B 1 82 ? -12.732 41.727 -8.225 1.00 17.74 702 THR B O 1
ATOM 1589 N N . HIS B 1 83 ? -12.509 39.849 -9.438 1.00 15.52 703 HIS B N 1
ATOM 1590 C CA . HIS B 1 83 ? -11.757 40.525 -10.493 1.00 23.24 703 HIS B CA 1
ATOM 1591 C C . HIS B 1 83 ? -12.628 41.483 -11.277 1.00 26.39 703 HIS B C 1
ATOM 1592 O O . HIS B 1 83 ? -12.127 42.378 -11.959 1.00 27.31 703 HIS B O 1
ATOM 1599 N N . LEU B 1 84 ? -13.936 41.294 -11.166 1.00 26.59 704 LEU B N 1
ATOM 1600 C CA . LEU B 1 84 ? -14.889 42.165 -11.830 1.00 34.76 704 LEU B CA 1
ATOM 1601 C C . LEU B 1 84 ? -15.293 43.318 -10.916 1.00 37.18 704 LEU B C 1
ATOM 1602 O O . LEU B 1 84 ? -16.306 43.974 -11.153 1.00 40.48 704 LEU B O 1
ATOM 1607 N N . ASN B 1 85 ? -14.496 43.526 -9.865 1.00 39.43 705 ASN B N 1
ATOM 1608 C CA . ASN B 1 85 ? -14.605 44.663 -8.943 1.00 39.73 705 ASN B CA 1
ATOM 1609 C C . ASN B 1 85 ? -15.782 44.616 -7.957 1.00 38.47 705 ASN B C 1
ATOM 1610 O O . ASN B 1 85 ? -16.028 45.588 -7.240 1.00 48.28 705 ASN B O 1
ATOM 1612 N N . ASP B 1 86 ? -16.496 43.494 -7.909 1.00 26.21 706 ASP B N 1
ATOM 1613 C CA . ASP B 1 86 ? -17.577 43.323 -6.937 1.00 24.03 706 ASP B CA 1
ATOM 1614 C C . ASP B 1 86 ? -17.032 42.871 -5.590 1.00 20.71 706 ASP B C 1
ATOM 1615 O O . ASP B 1 86 ? -15.984 42.230 -5.518 1.00 22.04 706 ASP B O 1
ATOM 1620 N N . THR B 1 87 ? -17.743 43.193 -4.519 1.00 17.11 707 THR B N 1
ATOM 1621 C CA . THR B 1 87 ? -17.345 42.699 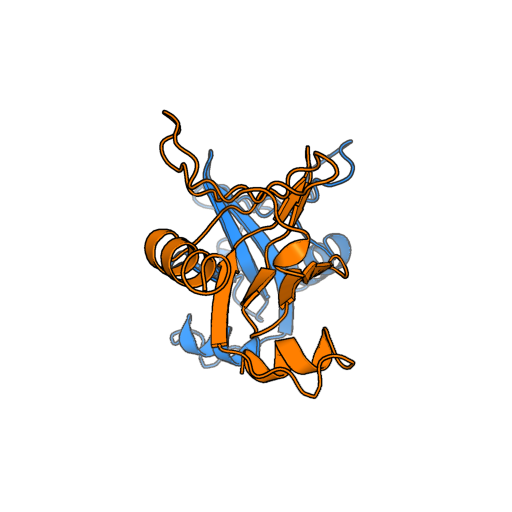-3.212 1.00 16.35 707 THR B CA 1
ATOM 1622 C C . THR B 1 87 ? -18.466 41.882 -2.595 1.00 15.68 707 THR B C 1
ATOM 1623 O O . THR B 1 87 ? -19.626 42.297 -2.601 1.00 18.82 707 THR B O 1
ATOM 1627 N N . ILE B 1 88 ? -18.113 40.697 -2.101 1.00 11.92 708 ILE B N 1
ATOM 1628 C CA . ILE B 1 88 ? -19.021 39.881 -1.310 1.00 11.75 708 ILE B CA 1
ATOM 1629 C C . ILE B 1 88 ? -18.706 40.123 0.160 1.00 11.08 708 ILE B C 1
ATOM 1630 O O . ILE B 1 88 ? -17.570 39.911 0.590 1.00 12.01 708 ILE B O 1
ATOM 1635 N N . PHE B 1 89 ? -19.691 40.601 0.918 1.00 12.05 709 PHE B N 1
ATOM 1636 C CA . PHE B 1 89 ? -19.518 40.835 2.352 1.00 14.71 709 PHE B CA 1
ATOM 1637 C C . PHE B 1 89 ? -20.080 39.682 3.161 1.00 16.51 709 PHE B C 1
ATOM 1638 O O . PHE B 1 89 ? -21.259 39.355 3.037 1.00 13.81 709 PHE B O 1
ATOM 1646 N N . LEU B 1 90 ? -19.227 39.057 3.972 1.00 11.36 710 LEU B N 1
ATOM 1647 C CA . LEU B 1 90 ? -19.663 37.985 4.865 1.00 11.74 710 LEU B CA 1
ATOM 1648 C C . LEU B 1 90 ? -19.450 38.449 6.294 1.00 16.72 710 LEU B C 1
ATOM 1649 O O . LEU B 1 90 ? -18.375 38.934 6.638 1.00 16.03 710 LEU B O 1
ATOM 1654 N N . THR B 1 91 ? -20.466 38.311 7.127 1.00 13.99 711 THR B N 1
ATOM 1655 C CA A THR B 1 91 ? -20.400 38.796 8.500 0.51 16.57 711 THR B CA 1
ATOM 1656 C CA B THR B 1 91 ? -20.344 38.766 8.507 0.49 16.45 711 THR B CA 1
ATOM 1657 C C . THR B 1 91 ? -20.901 37.731 9.475 1.00 14.53 711 THR B C 1
ATOM 1658 O O . THR B 1 91 ? -21.222 36.619 9.075 1.00 15.73 711 THR B O 1
ATOM 1665 N N . ASN B 1 92 ? -20.970 38.085 10.756 1.00 22.37 712 ASN B N 1
ATOM 1666 C CA . ASN B 1 92 ? -21.520 37.195 11.778 1.00 24.83 712 ASN B CA 1
ATOM 1667 C C . ASN B 1 92 ? -20.803 35.857 11.873 1.00 19.61 712 ASN B C 1
ATOM 1668 O O . ASN B 1 92 ? -21.438 34.843 12.129 1.00 24.75 712 ASN B O 1
ATOM 1673 N N . PHE B 1 93 ? -19.497 35.842 11.633 1.00 20.91 713 PHE B N 1
ATOM 1674 C CA . PHE B 1 93 ? -18.730 34.618 11.848 1.00 20.57 713 PHE B CA 1
ATOM 1675 C C . PHE B 1 93 ? -18.674 34.248 13.317 1.00 24.26 713 PHE B C 1
ATOM 1676 O O . PHE B 1 93 ? -18.433 35.108 14.158 1.00 27.92 713 PHE B O 1
ATOM 1684 N N . LEU B 1 94 ? -18.906 32.974 13.616 1.00 20.84 714 LEU B N 1
ATOM 1685 C CA . LEU B 1 94 ? -18.660 32.445 14.959 1.00 22.08 714 LEU B CA 1
ATOM 1686 C C . LEU B 1 94 ? -17.158 32.239 15.141 1.00 20.91 714 LEU B C 1
ATOM 1687 O O . LEU B 1 94 ? -16.630 32.371 16.247 1.00 24.19 714 LEU B O 1
ATOM 1692 N N . GLN B 1 95 ? -16.485 31.913 14.038 1.00 21.55 715 GLN B N 1
ATOM 1693 C CA . GLN B 1 95 ? -15.059 31.615 14.048 1.00 23.83 715 GLN B CA 1
ATOM 1694 C C . GLN B 1 95 ? -14.341 32.344 12.921 1.00 22.10 715 GLN B C 1
ATOM 1695 O O . GLN B 1 95 ? -13.842 31.699 11.996 1.00 22.27 715 GLN B O 1
ATOM 1701 N N . ARG B 1 96 ? -14.295 33.677 12.976 1.00 21.96 716 ARG B N 1
ATOM 1702 C CA . ARG B 1 96 ? -13.773 34.429 11.830 1.00 18.00 716 ARG B CA 1
ATOM 1703 C C . ARG B 1 96 ? -12.304 34.143 11.547 1.00 16.50 716 ARG B C 1
ATOM 1704 O O . ARG B 1 96 ? -11.903 34.041 10.389 1.00 15.40 716 ARG B O 1
ATOM 1712 N N . ASP B 1 97 ? -11.492 34.035 12.592 1.00 23.01 717 ASP B N 1
ATOM 1713 C CA . ASP B 1 97 ? -10.073 33.771 12.373 1.00 22.17 717 ASP B CA 1
ATOM 1714 C C . ASP B 1 97 ? -9.868 32.437 11.667 1.00 20.67 717 ASP B C 1
ATOM 1715 O O . ASP B 1 97 ? -9.075 32.346 10.729 1.00 19.83 717 ASP B O 1
ATOM 1720 N N . GLN B 1 98 ? -10.587 31.411 12.115 1.00 20.21 718 GLN B N 1
ATOM 1721 C CA . GLN B 1 98 ? -10.519 30.098 11.475 1.00 17.77 718 GLN B CA 1
ATOM 1722 C C . GLN B 1 98 ? -11.027 30.139 10.036 1.00 18.16 718 GLN B C 1
ATOM 1723 O O . GLN B 1 98 ? -10.440 29.519 9.154 1.00 16.59 718 GLN B O 1
ATOM 1729 N N . ALA B 1 99 ? -12.132 30.845 9.803 1.00 15.55 719 ALA B N 1
ATOM 1730 C CA . ALA B 1 99 ? -12.691 30.938 8.461 1.00 13.10 719 ALA B CA 1
ATOM 1731 C C . ALA B 1 99 ? -11.720 31.643 7.529 1.00 14.10 719 ALA B C 1
ATOM 1732 O O . ALA B 1 99 ? -11.474 31.203 6.409 1.00 12.53 719 ALA B O 1
ATOM 1734 N N . TYR B 1 100 ? -11.150 32.738 8.008 1.00 12.95 720 TYR B N 1
ATOM 1735 C CA . TYR B 1 100 ? -10.211 33.477 7.188 1.00 13.54 720 TYR B CA 1
ATOM 1736 C C . TYR B 1 100 ? -8.991 32.620 6.846 1.00 14.88 720 TYR B C 1
ATOM 1737 O O . TYR B 1 100 ? -8.568 32.575 5.687 1.00 13.19 720 TYR B O 1
ATOM 1746 N N . SER B 1 101 ? -8.449 31.916 7.836 1.00 15.73 721 SER B N 1
ATOM 1747 C CA . SER B 1 101 ? -7.285 31.070 7.583 1.00 15.14 721 SER B CA 1
ATOM 1748 C C . SER B 1 101 ? -7.616 29.967 6.580 1.00 17.14 721 SER B C 1
ATOM 1749 O O . SER B 1 101 ? -6.810 29.641 5.706 1.00 17.55 721 SER B O 1
ATOM 1752 N N . ALA B 1 102 ? -8.812 29.406 6.701 1.00 13.81 722 ALA B N 1
ATOM 1753 C CA . ALA B 1 102 ? -9.239 28.349 5.800 1.00 11.78 722 ALA B CA 1
ATOM 1754 C C . ALA B 1 102 ? -9.393 28.882 4.376 1.00 11.88 722 ALA B C 1
ATOM 1755 O O . ALA B 1 102 ? -8.971 28.232 3.414 1.00 15.53 722 ALA B O 1
ATOM 1757 N N . LEU B 1 103 ? -9.966 30.077 4.255 1.00 12.19 723 LEU B N 1
ATOM 1758 C CA . LEU B 1 103 ? -10.122 30.713 2.950 1.00 13.48 723 LEU B CA 1
ATOM 1759 C C . LEU B 1 103 ? -8.776 30.987 2.303 1.00 14.64 723 LEU B C 1
ATOM 1760 O O . LEU B 1 103 ? -8.564 30.685 1.137 1.00 13.98 723 LEU B O 1
ATOM 1765 N N . MET B 1 104 ? -7.868 31.581 3.064 1.00 13.56 724 MET B N 1
ATOM 1766 C CA . MET B 1 104 ? -6.565 31.936 2.518 1.00 13.92 724 MET B CA 1
ATOM 1767 C C . MET B 1 104 ? -5.781 30.695 2.118 1.00 17.43 724 MET B C 1
ATOM 1768 O O . MET B 1 104 ? -5.041 30.703 1.139 1.00 17.59 724 MET B O 1
ATOM 1773 N N . SER B 1 105 ? -5.946 29.621 2.881 1.00 17.03 725 SER B N 1
ATOM 1774 C CA A SER B 1 105 ? -5.264 28.365 2.596 0.57 20.77 725 SER B CA 1
ATOM 1775 C CA B SER B 1 105 ? -5.242 28.381 2.584 0.43 19.70 725 SER B CA 1
ATOM 1776 C C . SER B 1 105 ? -5.629 27.828 1.217 1.00 17.58 725 SER B C 1
ATOM 1777 O O . SER B 1 105 ? -4.793 27.278 0.509 1.00 27.14 725 SER B O 1
ATOM 1782 N N . GLN B 1 106 ? -6.889 27.976 0.833 1.00 13.84 726 GLN B N 1
ATOM 1783 C CA A GLN B 1 106 ? -7.324 27.442 -0.452 0.42 15.25 726 GLN B CA 1
ATOM 1784 C CA B GLN B 1 106 ? -7.341 27.444 -0.437 0.58 15.03 726 GLN B CA 1
ATOM 1785 C C . GLN B 1 106 ? -7.140 28.439 -1.578 1.00 15.00 726 GLN B C 1
ATOM 1786 O O . GLN B 1 106 ? -6.861 28.051 -2.713 1.00 18.74 726 GLN B O 1
ATOM 1797 N N . TRP B 1 107 ? -7.282 29.724 -1.271 1.00 12.62 727 TRP B N 1
ATOM 1798 C CA . TRP B 1 107 ? -7.146 30.749 -2.296 1.00 11.48 727 TRP B CA 1
ATOM 1799 C C . TRP B 1 107 ? -5.686 30.942 -2.698 1.00 15.14 727 TRP B C 1
ATOM 1800 O O . TRP B 1 107 ? -5.382 31.096 -3.879 1.00 16.81 727 TRP B O 1
ATOM 1811 N N . LEU B 1 108 ? -4.784 30.940 -1.718 1.00 12.87 728 LEU B N 1
ATOM 1812 C CA . LEU B 1 108 ? -3.358 31.119 -2.002 1.00 16.53 728 LEU B CA 1
ATOM 1813 C C . LEU B 1 108 ? -2.697 29.820 -2.456 1.00 23.88 728 LEU B C 1
ATOM 1814 O O . LEU B 1 108 ? -1.637 29.846 -3.069 1.00 32.42 728 LEU B O 1
ATOM 1819 N N . LYS B 1 109 ? -3.317 28.686 -2.150 1.00 29.64 729 LYS B N 1
ATOM 1820 C CA . LYS B 1 109 ? -2.767 27.399 -2.571 1.00 43.02 729 LYS B CA 1
ATOM 1821 C C . LYS B 1 109 ? -3.735 26.656 -3.487 1.00 43.42 729 LYS B C 1
ATOM 1822 O O . LYS B 1 109 ? -4.482 25.782 -3.045 1.00 46.94 729 LYS B O 1
#

Solvent-accessible surface area: 12470 Å² total; per-residue (Å²): 125,43,97,42,39,0,94,161,22,5,95,111,7,74,79,26,82,40,85,59,34,19,40,0,0,46,33,126,71,130,49,104,81,34,0,48,0,0,2,0,49,95,60,0,0,0,16,4,57,74,40,87,33,94,26,43,14,35,16,112,80,4,103,52,6,72,79,15,203,54,151,133,160,166,109,47,19,0,43,0,70,11,106,154,117,84,60,21,85,0,29,62,9,96,91,42,90,108,0,46,70,19,0,30,64,49,60,120,124,126,47,95,43,53,0,91,86,31,16,90,137,26,83,78,20,75,26,79,58,31,21,41,0,0,46,35,124,73,130,47,92,82,41,2,51,0,0,1,0,54,108,64,0,0,0,24,4,62,69,35,86,35,99,22,55,16,73,23,125,84,4,115,55,8,62,75,11,199,57,163,60,169,178,50,39,9,0,42,0,70,14,111,154,85,91,48,22,85,0,28,64,8,102,91,47,91,102,0,53,70,17,0,30,60,49,60,131,108

InterPro domains:
  IPR004182 GRAM domain [PF02893] (625-728)
  IPR004182 GRAM domain [SM00568] (624-689)
  IPR011993 PH-like domain superfamily [G3DSA:2.30.29.30] (621-730)
  IPR051482 Cholesterol transport domain-containing protein [PTHR23319] (626-727)

Sequence (218 aa):
NIEGVFRKSFPDLAGETTLLDSFNCAWVEGSALKQGYLFITPHWLLCFQSTLAAAHFSIEYDEIKDIIKSKSVKMFEENAIEEVKKTHLNDTIFLTTNNFLQQRDQAYSALMSSQWLKNIEGVFRKSFPDLAGETTLLDSFNCAWVEGSALKQQGYLFITPHWLCFQSTLAAAHFSIEYDEIKDIIKSKSVKMFENAIEEVKKTHLNDTIFLTTNFLQRDQAYSALMSSQQWLK

Organism: Leishmania infantum (NCBI:txid5671)

B-factor: mean 19.9, std 10.27, range [6.41, 58.02]

Secondary structure (DSSP, 8-state):
-HHHHHHHH-GGGTTS---EEEEEEEEETTEEEEEEEEE-SSEEEEEESSSS-EEEEEGGGEEEEEE-----TT---EEEEETTS-EEEEE--SSHHHHHHHHHHHH--/-HHHHHHHH-TT-TT----EEEEEEEEETTEEEEEEEEE-SSEEEEEESSSS-EEEEEGGGEEEEEE---S-TT---EEEEETTS-EEEEE--SSHHHHHHHHHHHHH-

Foldseek 3Di:
DVVVVVCVLCVVCVVWDFPDKWWWWWDDVPDIFTWMWTDTLFWTKTQGPPDGDMDIDGLVQWDDKDFDDDPDDQWTWIWTAGPVGDIIIIIRTPCNVVVVVSVCVRSVD/DVVVVVCVLCVVVVVWDFPDKWWWWWDDVPDIFTWMWTDTLFWIKTQGPPDNDMDIDGLVQWPDKDQDDDPDPQRAWIWTAGPVGDIIIIGDTPCRVVVSVSVCVNSVD

Radius of gyration: 19.87 Å; Cα contacts (8 Å, |Δi|>4): 457; chains: 2; bounding box: 55×35×47 Å